Protein AF-A0A1D6HY53-F1 (afdb_monomer)

Secondary structure (DSSP, 8-state):
-HHHHHHHHHHHHHHHHHHHHHHHT-SSS-HHHHHH--S-TTTT---TTHHHHHHHHHHHHHHHHHHHHHHHHHHTS--TT--B-TTSPBPTTSSSSSB--EEEE-SSTTS-B-TTSPBPPP-EEEE--B-TT----HHHHHHHHHHHHHHHHT--SEEEE--TT----STTHHHHHHHHHT-TTTGGG--EEEPPP--SS--TT-TT-TT-HIIIIIIHHHHHTTT-PPP-SSSEEEEHHHHTTPPPPPP-PPPP-------S------------------------------PPP----------------PPP--------

Foldseek 3Di:
DLVVVLVLLVLQLCLLLVVLCVVFVQFPSDPVVRVPDPDPPCPPGPDPCNVVSVVVNVVSVVVSVVVSVVSVVVVVDADPQGDADPVRHHDQCRDVQAGAKDKDKQFAPPNAHGPVRHGDDIDIDIDHGHHPPDDCPPPVNVVVVVLVVCCVPPNDQKDFFADPQDDDRHPCLVVVQCCCLVPPPRNLQDFKDADQDADPPQDPVNPVVVRVCCVRPPVQVVVCVPPGGDDDRHRMMGGSCVVVVDHRDDDPDDPPPPPPPDDPDDPDDDDDDDDDDDDDDDDDDDDDDDDDDDDDDDDDDDDDDDDDDDDDDDDDDDDDDDDD

InterPro domains:
  IPR005150 Cellulose synthase [PF03552] (1-323)
  IPR029044 Nucleotide-diphospho-sugar transferases [G3DSA:3.90.550.10] (113-254)
  IPR029044 Nucleotide-diphospho-sugar transferases [SSF53448] (122-244)

pLDDT: mean 81.37, std 24.85, range [27.39, 98.56]

Nearest PDB structures (foldseek):
  8g2j-assembly1_D  TM=9.929E-01  e=2.107E-35  Populus tremula x P. tremuloides/Amanita muscaria mixed EST library
  6wlb-assembly1_B  TM=9.761E-01  e=3.489E-35  Populus tremula x Populus tremuloides
  7d5k-assembly1_A  TM=9.922E-01  e=2.171E-34  Gossypium hirsutum
  8g27-assembly1_D  TM=9.676E-01  e=1.973E-33  Populus tremula x Populus tremuloides
  7ck2-assembly1_A  TM=8.677E-01  e=2.438E-26  Arabidopsis thaliana

Radius of gyration: 30.74 Å; Cα contacts (8 Å, |Δi|>4): 254; chains: 1; bounding box: 60×107×74 Å

Mean predicted aligned error: 13.03 Å

Organism: Zea mays (NCBI:txid4577)

Solvent-accessible surface area (backbone atoms only — not comparable to full-atom values): 21382 Å² total; per-residue (Å²): 106,59,71,60,57,48,49,54,56,48,54,60,49,42,34,59,49,50,58,54,34,63,77,66,68,53,71,43,67,48,64,71,65,44,73,68,52,89,63,77,82,63,67,96,62,83,60,86,61,48,67,62,51,52,54,51,50,50,52,56,49,53,53,49,51,51,53,47,50,50,48,55,60,51,60,74,60,76,54,92,92,46,54,61,45,98,89,70,47,72,40,69,66,65,43,87,55,51,24,70,57,46,77,48,76,58,35,14,94,89,41,54,57,28,85,85,71,45,79,44,77,68,41,75,50,74,48,72,59,40,48,80,96,60,89,60,59,69,68,64,41,50,54,56,47,50,54,55,53,40,52,75,75,70,50,63,65,60,46,76,45,72,47,95,92,58,76,70,56,58,94,53,56,69,60,58,50,41,57,55,52,65,30,90,86,55,6,71,65,52,48,61,46,76,54,79,81,79,74,80,92,69,59,96,78,44,86,83,53,77,68,46,52,63,56,57,67,46,52,31,53,57,33,45,78,76,84,42,59,78,91,82,87,44,48,31,40,32,32,46,58,44,78,73,68,50,74,62,74,76,81,80,72,73,81,78,86,73,79,80,81,67,75,98,76,77,91,73,84,90,83,86,88,80,90,75,79,85,79,81,83,76,86,83,74,91,73,92,78,83,88,80,92,78,88,78,89,77,92,81,86,89,84,88,77,82,88,81,85,90,79,88,81,89,79,90,82,82,91,85,78,92,84,137

Sequence (324 aa):
MLTFEALSETSEFAKKWVPFCKRYNIEPRAPEWYFQQKIDYLKDKVAANFVRERRAMKREYEEFKVRINALVAKAQKVPEEGWTMQDGTPWPGNNVRDHPGMIQVFLGQSGGLDCEGNELPRLVYVSREKRPGYNHHKKAGAMNALVRVSAVLTNAPYLLNLDCDHYINNSKAIKEAMCFMMDPLLGKKVCYVQFPQRFDGIDRHDRYANRNVVFFDINMKGLDGIQGPIYVGTGCVFRRQALYGYDAPKTKKPPSRTCNCWPKWCFCCCCFGNRKQKKTTKPKTEKKKLLFFKKEENQSPAYALGEIDEAAPGAENEKAGIVN

Structure (mmCIF, N/CA/C/O backbone):
data_AF-A0A1D6HY53-F1
#
_entry.id   AF-A0A1D6HY53-F1
#
loop_
_atom_site.group_PDB
_atom_site.id
_atom_site.type_symbol
_atom_site.label_atom_id
_atom_site.label_alt_id
_atom_site.label_comp_id
_atom_site.label_asym_id
_atom_site.label_entity_id
_atom_site.label_seq_id
_atom_site.pdbx_PDB_ins_code
_atom_site.Cartn_x
_atom_site.Cartn_y
_atom_site.Cartn_z
_atom_site.occupancy
_atom_site.B_iso_or_equiv
_atom_site.auth_seq_id
_atom_site.auth_comp_id
_atom_site.auth_asym_id
_atom_site.auth_atom_id
_atom_site.pdbx_PDB_model_num
ATOM 1 N N . MET A 1 1 ? 7.950 15.821 6.791 1.00 93.19 1 MET A N 1
ATOM 2 C CA . MET A 1 1 ? 7.460 15.678 8.171 1.00 93.19 1 MET A CA 1
ATOM 3 C C . MET A 1 1 ? 6.068 15.051 8.234 1.00 93.19 1 MET A C 1
ATOM 5 O O . MET A 1 1 ? 5.993 13.911 8.658 1.00 93.19 1 MET A O 1
ATOM 9 N N . LEU A 1 2 ? 5.004 15.701 7.736 1.00 96.69 2 LEU A N 1
ATOM 10 C CA . LEU A 1 2 ? 3.609 15.224 7.873 1.00 96.69 2 LEU A CA 1
ATOM 11 C C . LEU A 1 2 ? 3.404 13.720 7.621 1.00 96.69 2 LEU A C 1
ATOM 13 O O . LEU A 1 2 ? 2.881 13.018 8.476 1.00 96.69 2 LEU A O 1
ATOM 17 N N . THR A 1 3 ? 3.842 13.202 6.469 1.00 96.88 3 THR A N 1
ATOM 18 C CA . THR A 1 3 ? 3.686 11.774 6.139 1.00 96.88 3 THR A CA 1
ATOM 19 C C . THR A 1 3 ? 4.409 10.860 7.129 1.00 96.88 3 THR A C 1
ATOM 21 O O . THR A 1 3 ? 3.908 9.789 7.443 1.00 96.88 3 THR A O 1
ATOM 24 N N . PHE A 1 4 ? 5.569 11.273 7.639 1.00 96.50 4 PHE A N 1
ATOM 25 C CA . PHE A 1 4 ? 6.338 10.498 8.610 1.00 96.50 4 PHE A CA 1
ATOM 26 C C . PHE A 1 4 ? 5.621 10.426 9.965 1.00 96.50 4 PHE A C 1
ATOM 28 O O . PHE A 1 4 ? 5.425 9.330 10.484 1.00 96.50 4 PHE A O 1
ATOM 35 N N . GLU A 1 5 ? 5.155 11.563 10.491 1.00 96.06 5 GLU A N 1
ATOM 36 C CA . GLU A 1 5 ? 4.383 11.606 11.743 1.00 96.06 5 GLU A CA 1
ATOM 37 C C . GLU A 1 5 ? 3.050 10.853 11.608 1.00 96.06 5 GLU A C 1
ATOM 39 O O . GLU A 1 5 ? 2.683 10.072 12.483 1.00 96.06 5 GLU A O 1
ATOM 44 N N . ALA A 1 6 ? 2.363 11.000 10.470 1.00 97.75 6 ALA A N 1
ATOM 45 C CA . ALA A 1 6 ? 1.133 10.266 10.190 1.00 97.75 6 ALA A CA 1
ATOM 46 C C . ALA A 1 6 ? 1.359 8.745 10.152 1.00 97.75 6 ALA A C 1
ATOM 48 O O . ALA A 1 6 ? 0.518 7.994 10.644 1.00 97.75 6 ALA A O 1
ATOM 49 N N . LEU A 1 7 ? 2.488 8.271 9.606 1.00 97.38 7 LEU A N 1
ATOM 50 C CA . LEU A 1 7 ? 2.846 6.849 9.648 1.00 97.38 7 LEU A CA 1
ATOM 51 C C . LEU A 1 7 ? 3.142 6.374 11.075 1.00 97.38 7 LEU A C 1
ATOM 53 O O . LEU A 1 7 ? 2.757 5.257 11.417 1.00 97.38 7 LEU A O 1
ATOM 57 N N . SER A 1 8 ? 3.772 7.214 11.899 1.00 95.19 8 SER A N 1
ATOM 58 C CA . SER A 1 8 ? 4.019 6.923 13.315 1.00 95.19 8 SER A CA 1
ATOM 59 C C . SER A 1 8 ? 2.702 6.701 14.064 1.00 95.19 8 SER A C 1
ATOM 61 O O . SER A 1 8 ? 2.488 5.627 14.624 1.00 95.19 8 SER A O 1
ATOM 63 N N . GLU A 1 9 ? 1.764 7.648 13.973 1.00 96.94 9 GLU A N 1
ATOM 64 C CA . GLU A 1 9 ? 0.418 7.518 14.558 1.00 96.94 9 GLU A CA 1
ATOM 65 C C . GLU A 1 9 ? -0.348 6.315 13.989 1.00 96.94 9 GLU A C 1
ATOM 67 O O . GLU A 1 9 ? -1.023 5.581 14.715 1.00 96.94 9 GLU A O 1
ATOM 72 N N . THR A 1 10 ? -0.225 6.071 12.680 1.00 97.81 10 THR A N 1
ATOM 73 C CA . THR A 1 10 ? -0.871 4.926 12.020 1.00 97.81 10 THR A CA 1
ATOM 74 C C . THR A 1 10 ? -0.330 3.601 12.551 1.00 97.81 10 THR A C 1
ATOM 76 O O . THR A 1 10 ? -1.091 2.642 12.674 1.00 97.81 10 THR A O 1
ATOM 79 N N . SER A 1 11 ? 0.962 3.529 12.882 1.00 96.44 11 SER A N 1
ATOM 80 C CA . SER A 1 11 ? 1.575 2.313 13.419 1.00 96.44 11 SER A CA 1
ATOM 81 C C . SER A 1 11 ? 1.019 1.949 14.800 1.00 96.44 11 SER A C 1
ATOM 83 O O . SER A 1 11 ? 0.718 0.779 15.044 1.00 96.44 11 SER A O 1
ATOM 85 N N . GLU A 1 12 ? 0.755 2.945 15.650 1.00 96.19 12 GLU A N 1
ATOM 86 C CA . GLU A 1 12 ? 0.111 2.748 16.952 1.00 96.19 12 GLU A CA 1
ATOM 87 C C . GLU A 1 12 ? -1.365 2.365 16.807 1.00 96.19 12 GLU A C 1
ATOM 89 O O . GLU A 1 12 ? -1.841 1.437 17.463 1.00 96.19 12 GLU A O 1
ATOM 94 N N . PHE A 1 13 ? -2.096 2.994 15.882 1.00 98.00 13 PHE A N 1
ATOM 95 C CA . PHE A 1 13 ? -3.470 2.582 15.590 1.00 98.00 13 PHE A CA 1
ATOM 96 C C . PHE A 1 13 ? -3.538 1.144 15.044 1.00 98.00 13 PHE A C 1
ATOM 98 O O . PHE A 1 13 ? -4.417 0.366 15.427 1.00 98.00 13 PHE A O 1
ATOM 105 N N . ALA A 1 14 ? -2.583 0.743 14.199 1.00 97.56 14 ALA A N 1
ATOM 106 C CA . ALA A 1 14 ? -2.532 -0.599 13.622 1.00 97.56 14 ALA A CA 1
ATOM 107 C C . ALA A 1 14 ? -2.406 -1.702 14.691 1.00 97.56 14 ALA A C 1
ATOM 109 O O . ALA A 1 14 ? -3.026 -2.756 14.530 1.00 97.56 14 ALA A O 1
ATOM 110 N N . LYS A 1 15 ? -1.700 -1.446 15.805 1.00 96.94 15 LYS A N 1
ATOM 111 C CA . LYS A 1 15 ? -1.602 -2.356 16.968 1.00 96.94 15 LYS A CA 1
ATOM 112 C C . LYS A 1 15 ? -2.953 -2.683 17.605 1.00 96.94 15 LYS A C 1
ATOM 114 O O . LYS A 1 15 ? -3.097 -3.748 18.197 1.00 96.94 15 LYS A O 1
ATOM 119 N N . LYS A 1 16 ? -3.955 -1.813 17.453 1.00 97.56 16 LYS A N 1
ATOM 120 C CA . LYS A 1 16 ? -5.332 -2.046 17.918 1.00 97.56 16 LYS A CA 1
ATOM 121 C C . LYS A 1 16 ? -6.240 -2.563 16.796 1.00 97.56 16 LYS A C 1
ATOM 123 O O . LYS A 1 16 ? -7.048 -3.468 17.005 1.00 97.56 16 LYS A O 1
ATOM 128 N N . TRP A 1 17 ? -6.106 -2.003 15.594 1.00 97.88 17 TRP A N 1
ATOM 129 C CA . TRP A 1 17 ? -6.981 -2.301 14.457 1.00 97.88 17 TRP A CA 1
ATOM 130 C C . TRP A 1 17 ? -6.745 -3.685 13.848 1.00 97.88 17 TRP A C 1
ATOM 132 O O . TRP A 1 17 ? -7.704 -4.381 13.508 1.00 97.88 17 TRP A O 1
ATOM 142 N N . VAL A 1 18 ? -5.484 -4.107 13.706 1.00 96.94 18 VAL A N 1
ATOM 143 C CA . VAL A 1 18 ? -5.137 -5.374 13.043 1.00 96.94 18 VAL A CA 1
ATOM 144 C C . VAL A 1 18 ? -5.698 -6.594 13.788 1.00 96.94 18 VAL A C 1
ATOM 146 O O . VAL A 1 18 ? -6.334 -7.419 13.119 1.00 96.94 18 VAL A O 1
ATOM 149 N N . PRO A 1 19 ? -5.544 -6.727 15.121 1.00 96.69 19 PRO A N 1
ATOM 150 C CA . PRO A 1 19 ? -6.113 -7.857 15.857 1.00 96.69 19 PRO A CA 1
ATOM 151 C C . PRO A 1 19 ? -7.638 -7.896 15.763 1.00 96.69 19 PRO A C 1
ATOM 153 O O . PRO A 1 19 ? -8.208 -8.926 15.406 1.00 96.69 19 PRO A O 1
ATOM 156 N N . PHE A 1 20 ? -8.303 -6.748 15.935 1.00 96.81 20 PHE A N 1
ATOM 157 C CA . PHE A 1 20 ? -9.756 -6.627 15.773 1.00 96.81 20 PHE A CA 1
ATOM 158 C C . PHE A 1 20 ? -10.225 -7.078 14.383 1.00 96.81 20 PHE A C 1
ATOM 160 O O . PHE A 1 20 ? -11.153 -7.880 14.251 1.00 96.81 20 PHE A O 1
ATOM 167 N N . CYS A 1 21 ? -9.545 -6.610 13.335 1.00 96.00 21 CYS A N 1
ATOM 168 C CA . CYS A 1 21 ? -9.811 -7.014 11.963 1.00 96.00 21 CYS A CA 1
ATOM 169 C C . CYS A 1 21 ? -9.711 -8.532 11.786 1.00 96.00 21 CYS A C 1
ATOM 171 O O . CYS A 1 21 ? -10.605 -9.142 11.189 1.00 96.00 21 CYS A O 1
ATOM 173 N N . LYS A 1 22 ? -8.616 -9.139 12.255 1.00 94.50 22 LYS A N 1
ATOM 174 C CA . LYS A 1 22 ? -8.365 -10.580 12.118 1.00 94.50 22 LYS A CA 1
ATOM 175 C C . LYS A 1 22 ? -9.390 -11.396 12.903 1.00 94.50 22 LYS A C 1
ATOM 177 O O . LYS A 1 22 ? -10.011 -12.280 12.325 1.00 94.50 22 LYS A O 1
ATOM 182 N N . ARG A 1 23 ? -9.621 -11.045 14.170 1.00 94.25 23 ARG A N 1
ATOM 183 C CA . ARG A 1 23 ? -10.545 -11.729 15.084 1.00 94.25 23 ARG A CA 1
ATOM 184 C C . ARG A 1 23 ? -11.962 -11.821 14.521 1.00 94.25 23 ARG A C 1
ATOM 186 O O . ARG A 1 23 ? -12.589 -12.871 14.602 1.00 94.25 23 ARG A O 1
ATOM 193 N N . TYR A 1 24 ? -12.458 -10.739 13.919 1.00 93.81 24 TYR A N 1
ATOM 194 C CA . TYR A 1 24 ? -13.840 -10.666 13.432 1.00 93.81 24 TYR A CA 1
ATOM 195 C C . TYR A 1 24 ? -13.998 -10.807 11.920 1.00 93.81 24 TYR A C 1
ATOM 197 O O . TYR A 1 24 ? -15.113 -10.635 11.416 1.00 93.81 24 TYR A O 1
ATOM 205 N N . ASN A 1 25 ? -12.915 -11.098 11.190 1.00 93.19 25 ASN A N 1
ATOM 206 C CA . ASN A 1 25 ? -12.909 -11.165 9.726 1.00 93.19 25 ASN A CA 1
ATOM 207 C C . ASN A 1 25 ? -13.642 -9.967 9.096 1.00 93.19 25 ASN A C 1
ATOM 209 O O . ASN A 1 25 ? -14.604 -10.123 8.345 1.00 93.19 25 ASN A O 1
ATOM 213 N N . ILE A 1 26 ? -13.248 -8.758 9.502 1.00 92.69 26 ILE A N 1
ATOM 214 C CA . ILE A 1 26 ? -13.826 -7.511 8.989 1.00 92.69 26 ILE A CA 1
ATOM 215 C C . ILE A 1 26 ? -13.384 -7.279 7.549 1.00 92.69 26 ILE A C 1
ATOM 217 O O . ILE A 1 26 ? -12.192 -7.382 7.273 1.00 92.69 26 ILE A O 1
ATOM 221 N N . GLU A 1 27 ? -14.312 -6.915 6.665 1.00 92.69 27 GLU A N 1
ATOM 222 C CA . GLU A 1 27 ? -14.021 -6.436 5.311 1.00 92.69 27 GLU A CA 1
ATOM 223 C C . GLU A 1 27 ? -14.929 -5.236 4.972 1.00 92.69 27 GLU A C 1
ATOM 225 O O . GLU A 1 27 ? -16.088 -5.236 5.393 1.00 92.69 27 GLU A O 1
ATOM 230 N N . PRO A 1 28 ? -14.429 -4.218 4.241 1.00 93.62 28 PRO A N 1
ATOM 231 C CA . PRO A 1 28 ? -13.037 -4.022 3.829 1.00 93.62 28 PRO A CA 1
ATOM 232 C C . PRO A 1 28 ? -12.115 -3.737 5.024 1.00 93.62 28 PRO A C 1
ATOM 234 O O . PRO A 1 28 ? -12.557 -3.380 6.114 1.00 93.62 28 PRO A O 1
ATOM 237 N N . ARG A 1 29 ? -10.803 -3.911 4.833 1.00 95.19 29 ARG A N 1
ATOM 238 C CA . ARG A 1 29 ? -9.800 -3.706 5.902 1.00 95.19 29 ARG A CA 1
ATOM 239 C C . ARG A 1 29 ? -9.465 -2.234 6.152 1.00 95.19 29 ARG A C 1
ATOM 241 O O . ARG A 1 29 ? -8.856 -1.912 7.173 1.00 95.19 29 ARG A O 1
ATOM 248 N N . ALA A 1 30 ? -9.836 -1.356 5.224 1.00 96.12 30 ALA A N 1
ATOM 249 C CA . ALA A 1 30 ? -9.651 0.080 5.350 1.00 96.12 30 ALA A CA 1
ATOM 250 C C . ALA A 1 30 ? -10.711 0.664 6.307 1.00 96.12 30 ALA A C 1
ATOM 252 O O . ALA A 1 30 ? -11.904 0.544 6.020 1.00 96.12 30 ALA A O 1
ATOM 253 N N . PRO A 1 31 ? -10.311 1.287 7.431 1.00 96.81 31 PRO A N 1
ATOM 254 C CA . PRO A 1 31 ? -11.245 1.684 8.483 1.00 96.81 31 PRO A CA 1
ATOM 255 C C . PRO A 1 31 ? -12.218 2.786 8.043 1.00 96.81 31 PRO A C 1
ATOM 257 O O . PRO A 1 31 ? -13.397 2.688 8.374 1.00 96.81 31 PRO A O 1
ATOM 260 N N . GLU A 1 32 ? -11.772 3.777 7.258 1.00 95.94 32 GLU A N 1
ATOM 261 C CA . GLU A 1 32 ? -12.649 4.855 6.758 1.00 95.94 32 GLU A CA 1
ATOM 262 C C . GLU A 1 32 ? -13.803 4.259 5.947 1.00 95.94 32 GLU A C 1
ATOM 264 O O . GLU A 1 32 ? -14.970 4.470 6.265 1.00 95.94 32 GLU A O 1
ATOM 269 N N . TRP A 1 33 ? -13.476 3.410 4.970 1.00 93.31 33 TRP A N 1
ATOM 270 C CA . TRP A 1 33 ? -14.464 2.740 4.130 1.00 93.31 33 TRP A CA 1
ATOM 271 C C . TRP A 1 33 ? -15.353 1.786 4.928 1.00 93.31 33 TRP A C 1
ATOM 273 O O . TRP A 1 33 ? -16.567 1.797 4.752 1.00 93.31 33 TRP A O 1
ATOM 283 N N . TYR A 1 34 ? -14.786 1.003 5.849 1.00 93.94 34 TYR A N 1
ATOM 284 C CA . TYR A 1 34 ? -15.559 0.082 6.683 1.00 93.94 34 TYR A CA 1
ATOM 285 C C . TYR A 1 34 ? -16.587 0.804 7.567 1.00 93.94 34 TYR A C 1
ATOM 287 O O . TYR A 1 34 ? -17.744 0.390 7.640 1.00 93.94 34 TYR A O 1
ATOM 295 N N . PHE A 1 35 ? -16.201 1.888 8.244 1.00 94.94 35 PHE A N 1
ATOM 296 C CA . PHE A 1 35 ? -17.109 2.593 9.153 1.00 94.94 35 PHE A CA 1
ATOM 297 C C . PHE A 1 35 ? -18.120 3.501 8.439 1.00 94.94 35 PHE A C 1
ATOM 299 O O . PHE A 1 35 ? -19.148 3.821 9.043 1.00 94.94 35 PHE A O 1
ATOM 306 N N . GLN A 1 36 ? -17.867 3.880 7.182 1.00 92.31 36 GLN A N 1
ATOM 307 C CA . GLN A 1 36 ? -18.800 4.640 6.341 1.00 92.31 36 GLN A CA 1
ATOM 308 C C . GLN A 1 36 ? -19.880 3.778 5.667 1.00 92.31 36 GLN A C 1
ATOM 310 O O . GLN A 1 36 ? -20.886 4.316 5.195 1.00 92.31 36 GLN A O 1
ATOM 315 N N . GLN A 1 37 ? -19.712 2.453 5.612 1.00 87.25 37 GLN A N 1
ATOM 316 C CA . GLN A 1 37 ? -20.704 1.569 5.003 1.00 87.25 37 GLN A CA 1
ATOM 317 C C . GLN A 1 37 ? -22.065 1.674 5.703 1.00 87.25 37 GLN A C 1
ATOM 319 O O . GLN A 1 37 ? -22.183 1.530 6.919 1.00 87.25 37 GLN A O 1
ATOM 324 N N . LYS A 1 38 ? -23.120 1.858 4.900 1.00 83.75 38 LYS A N 1
ATOM 325 C CA . LYS A 1 38 ? -24.526 1.860 5.345 1.00 83.75 38 LYS A CA 1
ATOM 326 C C . LYS A 1 38 ? -25.165 0.462 5.334 1.00 83.75 38 LYS A C 1
ATOM 328 O O . LYS A 1 38 ? -26.383 0.341 5.396 1.00 83.75 38 LYS A O 1
ATOM 333 N N . ILE A 1 39 ? -24.352 -0.583 5.197 1.00 81.00 39 ILE A N 1
ATOM 334 C CA . ILE A 1 39 ? -24.792 -1.982 5.162 1.00 81.00 39 ILE A CA 1
ATOM 335 C C . ILE A 1 39 ? -24.982 -2.476 6.602 1.00 81.00 39 ILE A C 1
ATOM 337 O O . ILE A 1 39 ? -24.335 -1.976 7.527 1.00 81.00 39 ILE A O 1
ATOM 341 N N . ASP A 1 40 ? -25.858 -3.464 6.795 1.00 82.94 40 ASP A N 1
ATOM 342 C CA . ASP A 1 40 ? -25.981 -4.157 8.075 1.00 82.94 40 ASP A CA 1
ATOM 343 C C . ASP A 1 40 ? -24.653 -4.834 8.459 1.00 82.94 40 ASP A C 1
ATOM 345 O O . ASP A 1 40 ? -24.257 -5.860 7.908 1.00 82.94 40 ASP A O 1
ATOM 349 N N . TYR A 1 41 ? -23.961 -4.230 9.423 1.00 79.88 41 TYR A N 1
ATOM 350 C CA . TYR A 1 41 ? -22.669 -4.680 9.932 1.00 79.88 41 TYR A CA 1
ATOM 351 C C . TYR A 1 41 ? -22.780 -5.846 10.926 1.00 79.88 41 TYR A C 1
ATOM 353 O O . TYR A 1 41 ? -21.747 -6.360 11.357 1.00 79.88 41 TYR A O 1
ATOM 361 N N . LEU A 1 42 ? -23.995 -6.236 11.330 1.00 83.12 42 LEU A N 1
ATOM 362 C CA . LEU A 1 42 ? -24.249 -7.409 12.175 1.00 83.12 42 LEU A CA 1
ATOM 363 C C . LEU A 1 42 ? -24.499 -8.673 11.355 1.00 83.12 42 LEU A C 1
ATOM 365 O O . LEU A 1 42 ? -24.454 -9.775 11.906 1.00 83.12 42 LEU A O 1
ATOM 369 N N . LYS A 1 43 ? -24.718 -8.524 10.046 1.00 81.06 43 LYS A N 1
ATOM 370 C CA . LYS A 1 43 ? -24.926 -9.645 9.142 1.00 81.06 43 LYS A CA 1
ATOM 371 C C . LYS A 1 43 ? -23.766 -10.642 9.248 1.00 81.06 43 LYS A C 1
ATOM 373 O O . LYS A 1 43 ? -22.596 -10.269 9.164 1.00 81.06 43 LYS A O 1
ATOM 378 N N . ASP A 1 44 ? -24.111 -11.909 9.466 1.00 79.69 44 ASP A N 1
ATOM 379 C CA . ASP A 1 44 ? -23.182 -13.039 9.590 1.00 79.69 44 ASP A CA 1
ATOM 380 C C . ASP A 1 44 ? -22.179 -12.933 10.766 1.00 79.69 44 ASP A C 1
ATOM 382 O O . ASP A 1 44 ? -21.176 -13.652 10.813 1.00 79.69 44 ASP A O 1
ATOM 386 N N . LYS A 1 45 ? -22.428 -12.054 11.752 1.00 81.88 45 LYS A N 1
ATOM 387 C CA . LYS A 1 45 ? -21.594 -11.916 12.957 1.00 81.88 45 LYS A CA 1
ATOM 388 C C . LYS A 1 45 ? -22.215 -12.658 14.138 1.00 81.88 45 LYS A C 1
ATOM 390 O O . LYS A 1 45 ? -23.199 -12.223 14.720 1.00 81.88 45 LYS A O 1
ATOM 395 N N . VAL A 1 46 ? -21.577 -13.761 14.528 1.00 78.31 46 VAL A N 1
ATOM 396 C CA . VAL A 1 46 ? -22.040 -14.643 15.619 1.00 78.31 46 VAL A CA 1
ATOM 397 C C . VAL A 1 46 ? -21.352 -14.390 16.966 1.00 78.31 46 VAL A C 1
ATOM 399 O O . VAL A 1 46 ? -21.757 -14.936 17.988 1.00 78.31 46 VAL A O 1
ATOM 402 N N . ALA A 1 47 ? -20.292 -13.578 16.999 1.00 81.56 47 ALA A N 1
ATOM 403 C CA . ALA A 1 47 ? -19.506 -13.375 18.211 1.00 81.56 47 ALA A CA 1
ATOM 404 C C . ALA A 1 47 ? -20.213 -12.433 19.202 1.00 81.56 47 ALA A C 1
ATOM 406 O O . ALA A 1 47 ? -20.436 -11.260 18.900 1.00 81.56 47 ALA A O 1
ATOM 407 N N . ALA A 1 48 ? -20.476 -12.919 20.419 1.00 83.25 48 ALA A N 1
ATOM 408 C CA . ALA A 1 48 ? -21.214 -12.186 21.454 1.00 83.25 48 ALA A CA 1
ATOM 409 C C . ALA A 1 48 ? -20.602 -10.813 21.802 1.00 83.25 48 ALA A C 1
ATOM 411 O O . ALA A 1 48 ? -21.314 -9.832 22.007 1.00 83.25 48 ALA A O 1
ATOM 412 N N . ASN A 1 49 ? -19.269 -10.712 21.806 1.00 91.62 49 ASN A N 1
ATOM 413 C CA . ASN A 1 49 ? -18.557 -9.478 22.156 1.00 91.62 49 ASN A CA 1
ATOM 414 C C . ASN A 1 49 ? -18.431 -8.476 20.996 1.00 91.62 49 ASN A C 1
ATOM 416 O O . ASN A 1 49 ? -17.990 -7.344 21.218 1.00 91.62 49 ASN A O 1
ATOM 420 N N . PHE A 1 50 ? -18.835 -8.851 19.775 1.00 93.31 50 PHE A N 1
ATOM 421 C CA . PHE A 1 50 ? -18.584 -8.064 18.568 1.00 93.31 50 PHE A CA 1
ATOM 422 C C . PHE A 1 50 ? -19.151 -6.647 18.652 1.00 93.31 50 PHE A C 1
ATOM 424 O O . PHE A 1 50 ? -18.452 -5.684 18.350 1.00 93.31 50 PHE A O 1
ATOM 431 N N . VAL A 1 51 ? -20.399 -6.494 19.102 1.00 91.69 51 VAL A N 1
ATOM 432 C CA . VAL A 1 51 ? -21.071 -5.185 19.169 1.00 91.69 51 VAL A CA 1
ATOM 433 C C . VAL A 1 51 ? -20.328 -4.227 20.100 1.00 91.69 51 VAL A C 1
ATOM 435 O O . VAL A 1 51 ? -20.106 -3.061 19.757 1.00 91.69 51 VAL A O 1
ATOM 438 N N . ARG A 1 52 ? -19.916 -4.725 21.272 1.00 94.44 52 ARG A N 1
ATOM 439 C CA . ARG A 1 52 ? -19.183 -3.947 22.275 1.00 94.44 52 ARG A CA 1
ATOM 440 C C . ARG A 1 52 ? -17.808 -3.542 21.750 1.00 94.44 52 ARG A C 1
ATOM 442 O O . ARG A 1 52 ? -17.468 -2.361 21.793 1.00 94.44 52 ARG A O 1
ATOM 449 N N . GLU A 1 53 ? -17.048 -4.496 21.221 1.00 95.88 53 GLU A N 1
ATOM 450 C CA . GLU A 1 53 ? -15.692 -4.249 20.721 1.00 95.88 53 GLU A CA 1
ATOM 451 C C . GLU A 1 53 ? -15.684 -3.384 19.461 1.00 95.88 53 GLU A C 1
ATOM 453 O O . GLU A 1 53 ? -14.876 -2.467 19.363 1.00 95.88 53 GLU A O 1
ATOM 458 N N . ARG A 1 54 ? -16.635 -3.573 18.539 1.00 95.75 54 ARG A N 1
ATOM 459 C CA . ARG A 1 54 ? -16.797 -2.702 17.366 1.00 95.75 54 ARG A CA 1
ATOM 460 C C . ARG A 1 54 ? -17.072 -1.260 17.780 1.00 95.75 54 ARG A C 1
ATOM 462 O O . ARG A 1 54 ? -16.523 -0.342 17.177 1.00 95.75 54 ARG A O 1
ATOM 469 N N . ARG A 1 55 ? -17.917 -1.040 18.795 1.00 95.00 55 ARG A N 1
ATOM 470 C CA . ARG A 1 55 ? -18.211 0.309 19.303 1.00 95.00 55 ARG A CA 1
ATOM 471 C C . ARG A 1 55 ? -16.977 0.948 19.938 1.00 95.00 55 ARG A C 1
ATOM 473 O O . ARG A 1 55 ? -16.734 2.125 19.699 1.00 95.00 55 ARG A O 1
ATOM 480 N N . ALA A 1 56 ? -16.210 0.191 20.722 1.00 97.31 56 ALA A N 1
ATOM 481 C CA . ALA A 1 56 ? -14.943 0.661 21.281 1.00 97.31 56 ALA A CA 1
ATOM 482 C C . ALA A 1 56 ? -13.938 1.009 20.170 1.00 97.31 56 ALA A C 1
ATOM 484 O O . ALA A 1 56 ? -13.421 2.120 20.145 1.00 97.31 56 ALA A O 1
ATOM 485 N N . MET A 1 57 ? -13.768 0.121 19.187 1.00 98.12 57 MET A N 1
ATOM 486 C CA . MET A 1 57 ? -12.863 0.330 18.058 1.00 98.12 57 MET A CA 1
ATOM 487 C C . MET A 1 57 ? -13.260 1.526 17.187 1.00 98.12 57 MET A C 1
ATOM 489 O O . MET A 1 57 ? -12.397 2.246 16.697 1.00 98.12 57 MET A O 1
ATOM 493 N N . LYS A 1 58 ? -14.563 1.786 17.016 1.00 97.69 58 LYS A N 1
ATOM 494 C CA . LYS A 1 58 ? -15.022 2.991 16.316 1.00 97.69 58 LYS A CA 1
ATOM 495 C C . LYS A 1 58 ? -14.576 4.266 17.041 1.00 97.69 58 LYS A C 1
ATOM 497 O O . LYS A 1 58 ? -14.146 5.195 16.377 1.00 97.69 58 LYS A O 1
ATOM 502 N N . ARG A 1 59 ? -14.644 4.313 18.378 1.00 98.00 59 ARG A N 1
ATOM 503 C CA . ARG A 1 59 ? -14.176 5.481 19.151 1.00 98.00 59 ARG A CA 1
ATOM 504 C C . ARG A 1 59 ? -12.672 5.687 19.003 1.00 98.00 59 ARG A C 1
ATOM 506 O O . ARG A 1 59 ? -12.251 6.782 18.662 1.00 98.00 59 ARG A O 1
ATOM 513 N N . GLU A 1 60 ? -11.902 4.612 19.152 1.00 98.19 60 GLU A N 1
ATOM 514 C CA . GLU A 1 60 ? -10.449 4.608 18.926 1.00 98.19 60 GLU A CA 1
ATOM 515 C C . GLU A 1 60 ? -10.081 5.131 17.529 1.00 98.19 60 GLU A C 1
ATOM 517 O O . GLU A 1 60 ? -9.129 5.894 17.367 1.00 98.19 60 GLU A O 1
ATOM 522 N N . TYR A 1 61 ? -10.862 4.757 16.511 1.00 98.56 61 TYR A N 1
ATOM 523 C CA . TYR A 1 61 ? -10.668 5.239 15.150 1.00 98.56 61 TYR A CA 1
ATOM 524 C C . TYR A 1 61 ? -10.998 6.730 14.976 1.00 98.56 61 TYR A C 1
ATOM 526 O O . TYR A 1 61 ? -10.238 7.442 14.323 1.00 98.56 61 TYR A O 1
ATOM 534 N N . GLU A 1 62 ? -12.085 7.230 15.568 1.00 98.44 62 GLU A N 1
ATOM 535 C CA . GLU A 1 62 ? -12.410 8.664 15.511 1.00 98.44 62 GLU A CA 1
ATOM 536 C C . GLU A 1 62 ? -11.362 9.511 16.251 1.00 98.44 62 GLU A C 1
ATOM 538 O O . GLU A 1 62 ? -10.936 10.548 15.746 1.00 98.44 62 GLU A O 1
ATOM 543 N N . GLU A 1 63 ? -10.864 9.050 17.402 1.00 98.38 63 GLU A N 1
ATOM 544 C CA . GLU A 1 63 ? -9.757 9.710 18.109 1.00 98.38 63 GLU A CA 1
ATOM 545 C C . GLU A 1 63 ? -8.475 9.727 17.268 1.00 98.38 63 GLU A C 1
ATOM 547 O O . GLU A 1 63 ? -7.789 10.748 17.190 1.00 98.38 63 GLU A O 1
ATOM 552 N N . PHE A 1 64 ? -8.165 8.616 16.593 1.00 98.50 64 PHE A N 1
ATOM 553 C CA . PHE A 1 64 ? -7.069 8.553 15.630 1.00 98.50 64 PHE A CA 1
ATOM 554 C C . PHE A 1 64 ? -7.251 9.568 14.489 1.00 98.50 64 PHE A C 1
ATOM 556 O O . PHE A 1 64 ? -6.315 10.309 14.184 1.00 98.50 64 PHE A O 1
ATOM 563 N N . LYS A 1 65 ? -8.452 9.679 13.902 1.00 98.38 65 LYS A N 1
ATOM 564 C CA . LYS A 1 65 ? -8.750 10.686 12.867 1.00 98.38 65 LYS A CA 1
ATOM 565 C C . LYS A 1 65 ? -8.519 12.110 13.366 1.00 98.38 65 LYS A C 1
ATOM 567 O O . LYS A 1 65 ? -7.938 12.914 12.641 1.00 98.38 65 LYS A O 1
ATOM 572 N N . VAL A 1 66 ? -8.924 12.421 14.597 1.00 98.44 66 VAL A N 1
ATOM 573 C CA . VAL A 1 66 ? -8.686 13.739 15.206 1.00 98.44 66 VAL A CA 1
ATOM 574 C C . VAL A 1 66 ? -7.187 14.029 15.326 1.00 98.44 66 VAL A C 1
ATOM 576 O O . VAL A 1 66 ? -6.755 15.114 14.932 1.00 98.44 66 VAL A O 1
ATOM 579 N N . ARG A 1 67 ? -6.375 13.066 15.788 1.00 98.31 67 ARG A N 1
ATOM 580 C CA . ARG A 1 67 ? -4.910 13.233 15.865 1.00 98.31 67 ARG A CA 1
ATOM 581 C C . ARG A 1 67 ? -4.283 13.467 14.490 1.00 98.31 67 ARG A C 1
ATOM 583 O O . ARG A 1 67 ? -3.489 14.392 14.338 1.00 98.31 67 ARG A O 1
ATOM 590 N N . ILE A 1 68 ? -4.688 12.706 13.472 1.00 98.38 68 ILE A N 1
ATOM 591 C CA . ILE A 1 68 ? -4.223 12.917 12.092 1.00 98.38 68 ILE A CA 1
ATOM 592 C C . ILE A 1 68 ? -4.618 14.308 11.576 1.00 98.38 68 ILE A C 1
ATOM 594 O O . ILE A 1 68 ? -3.776 15.009 11.017 1.00 98.38 68 ILE A O 1
ATOM 598 N N . ASN A 1 69 ? -5.857 14.749 11.803 1.00 98.19 69 ASN A N 1
ATOM 599 C CA . ASN A 1 69 ? -6.308 16.082 11.393 1.00 98.19 69 ASN A CA 1
ATOM 600 C C . ASN A 1 69 ? -5.500 17.198 12.069 1.00 98.19 69 ASN A C 1
ATOM 602 O O . ASN A 1 69 ? -5.165 18.188 11.417 1.00 98.19 69 ASN A O 1
ATOM 606 N N . ALA A 1 70 ? -5.136 17.029 13.343 1.00 97.94 70 ALA A N 1
ATOM 607 C CA . ALA A 1 70 ? -4.267 17.968 14.046 1.00 97.94 70 ALA A CA 1
ATOM 608 C C . ALA A 1 70 ? -2.869 18.044 13.405 1.00 97.94 70 ALA A C 1
ATOM 610 O O . ALA A 1 70 ? -2.347 19.143 13.216 1.00 97.94 70 ALA A O 1
ATOM 611 N N . LEU A 1 71 ? -2.289 16.905 13.002 1.00 97.06 71 LEU A N 1
ATOM 612 C CA . LEU A 1 71 ? -1.016 16.879 12.269 1.00 97.06 71 LEU A CA 1
ATOM 613 C C . LEU A 1 71 ? -1.123 17.580 10.910 1.00 97.06 71 LEU A C 1
ATOM 615 O O . LEU A 1 71 ? -0.244 18.363 10.555 1.00 97.06 71 LEU A O 1
ATOM 619 N N . VAL A 1 72 ? -2.208 17.348 10.164 1.00 98.00 72 VAL A N 1
ATOM 620 C CA . VAL A 1 72 ? -2.456 18.015 8.875 1.00 98.00 72 VAL A CA 1
ATOM 621 C C . VAL A 1 72 ? -2.566 19.529 9.059 1.00 98.00 72 VAL A C 1
ATOM 623 O O . VAL A 1 72 ? -1.907 20.275 8.339 1.00 98.00 72 VAL A O 1
ATOM 626 N N . ALA A 1 73 ? -3.341 19.988 10.044 1.00 97.12 73 ALA A N 1
ATOM 627 C CA . ALA A 1 73 ? -3.490 21.410 10.343 1.00 97.12 73 ALA A CA 1
ATOM 628 C C . ALA A 1 73 ? -2.163 22.049 10.788 1.00 97.12 73 ALA A C 1
ATOM 630 O O . ALA A 1 73 ? -1.821 23.142 10.339 1.00 97.12 73 ALA A O 1
ATOM 631 N N . LYS A 1 74 ? -1.374 21.352 11.617 1.00 95.19 74 LYS A N 1
ATOM 632 C CA . LYS A 1 74 ? -0.026 21.786 12.015 1.00 95.19 74 LYS A CA 1
ATOM 633 C C . LYS A 1 74 ? 0.895 21.915 10.800 1.00 95.19 74 LYS A C 1
ATOM 635 O O . LYS A 1 74 ? 1.604 22.907 10.676 1.00 95.19 74 LYS A O 1
ATOM 640 N N . ALA A 1 75 ? 0.850 20.953 9.879 1.00 94.88 75 ALA A N 1
ATOM 641 C CA . ALA A 1 75 ? 1.708 20.915 8.698 1.00 94.88 75 ALA A CA 1
ATOM 642 C C . ALA A 1 75 ? 1.455 22.053 7.691 1.00 94.88 75 ALA A C 1
ATOM 644 O O . ALA A 1 75 ? 2.322 22.327 6.863 1.00 94.88 75 ALA A O 1
ATOM 645 N N . GLN A 1 76 ? 0.297 22.721 7.756 1.00 95.19 76 GLN A N 1
ATOM 646 C CA . GLN A 1 76 ? 0.002 23.899 6.930 1.00 95.19 76 GLN A CA 1
ATOM 647 C C . GLN A 1 76 ? 0.832 25.125 7.332 1.00 95.19 76 GLN A C 1
ATOM 649 O O . GLN A 1 76 ? 1.049 26.010 6.509 1.00 95.19 76 GLN A O 1
ATOM 654 N N . LYS A 1 77 ? 1.302 25.183 8.583 1.00 94.12 77 LYS A N 1
ATOM 655 C CA . LYS A 1 77 ? 2.116 26.281 9.110 1.00 94.12 77 LYS A CA 1
ATOM 656 C C . LYS A 1 77 ? 3.574 25.839 9.154 1.00 94.12 77 LYS A C 1
ATOM 658 O O . LYS A 1 77 ? 3.994 25.169 10.093 1.00 94.12 77 LYS A O 1
ATOM 663 N N . VAL A 1 78 ? 4.326 26.177 8.111 1.00 92.19 78 VAL A N 1
ATOM 664 C CA . VAL A 1 78 ? 5.755 25.850 8.019 1.00 92.19 78 VAL A CA 1
ATOM 665 C C . VAL A 1 78 ? 6.542 26.765 8.971 1.00 92.19 78 VAL A C 1
ATOM 667 O O . VAL A 1 78 ? 6.417 27.981 8.826 1.00 92.19 78 VAL A O 1
ATOM 670 N N . PRO A 1 79 ? 7.328 26.228 9.926 1.00 93.56 79 PRO A N 1
ATOM 671 C CA . PRO A 1 79 ? 8.192 27.045 10.782 1.00 93.56 79 PRO A CA 1
ATOM 672 C C . PRO A 1 79 ? 9.299 27.730 9.972 1.00 93.56 79 PRO A C 1
ATOM 674 O O . PRO A 1 79 ? 9.782 27.156 8.991 1.00 93.56 79 PRO A O 1
ATOM 677 N N . GLU A 1 80 ? 9.730 28.922 10.388 1.00 91.94 80 GLU A N 1
ATOM 678 C CA . GLU A 1 80 ? 10.775 29.691 9.690 1.00 91.94 80 GLU A CA 1
ATOM 679 C C . GLU A 1 80 ? 12.134 28.979 9.748 1.00 91.94 80 GLU A C 1
ATOM 681 O O . GLU A 1 80 ? 12.843 28.881 8.748 1.00 91.94 80 GLU A O 1
ATOM 686 N N . GLU A 1 81 ? 12.452 28.393 10.900 1.00 92.19 81 GLU A N 1
ATOM 687 C CA . GLU A 1 81 ? 13.639 27.576 11.154 1.00 92.19 81 GLU A CA 1
ATOM 688 C C . GLU A 1 81 ? 13.583 26.174 10.512 1.00 92.19 81 GLU A C 1
ATOM 690 O O . GLU A 1 81 ? 14.549 25.407 10.566 1.00 92.19 81 GLU A O 1
ATOM 695 N N . GLY A 1 82 ? 12.466 25.838 9.860 1.00 93.94 82 GLY A N 1
ATOM 696 C CA . GLY A 1 82 ? 12.202 24.528 9.281 1.00 93.94 82 GLY A CA 1
ATOM 697 C C . GLY A 1 82 ? 11.607 23.532 10.277 1.00 93.94 82 GLY A C 1
ATOM 698 O O . GLY A 1 82 ? 11.334 23.825 11.435 1.00 93.94 82 GLY A O 1
ATOM 699 N N . TRP A 1 83 ? 11.348 22.314 9.806 1.00 96.06 83 TRP A N 1
ATOM 700 C CA . TRP A 1 83 ? 10.784 21.268 10.652 1.00 96.06 83 TRP A CA 1
ATOM 701 C C . TRP A 1 83 ? 11.844 20.689 11.588 1.00 96.06 83 TRP A C 1
ATOM 703 O O . TRP A 1 83 ? 12.992 20.485 11.184 1.00 96.06 83 TRP A O 1
ATOM 713 N N . THR A 1 84 ? 11.412 20.321 12.790 1.00 94.38 84 THR A N 1
ATOM 714 C CA . THR A 1 84 ? 12.235 19.695 13.832 1.00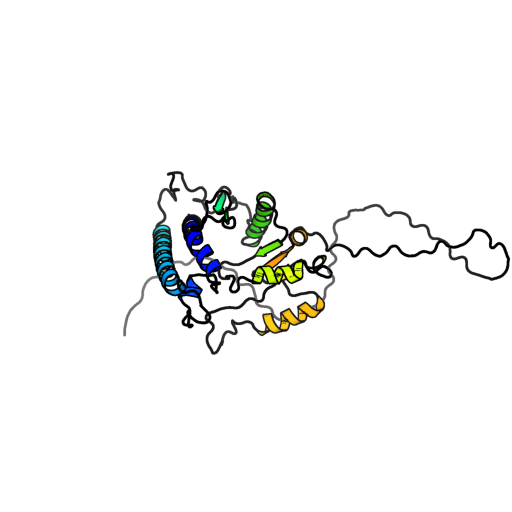 94.38 84 THR A CA 1
ATOM 715 C C . THR A 1 84 ? 11.585 18.383 14.261 1.00 94.38 84 THR A C 1
ATOM 717 O O . THR A 1 84 ? 10.358 18.278 14.317 1.00 94.38 84 THR A O 1
ATOM 720 N N . MET A 1 85 ? 12.400 17.361 14.507 1.00 90.38 85 MET A N 1
ATOM 721 C CA . MET A 1 85 ? 11.973 16.077 15.056 1.00 90.38 85 MET A CA 1
ATOM 722 C C . MET A 1 85 ? 11.588 16.201 16.541 1.00 90.38 85 MET A C 1
ATOM 724 O O . MET A 1 85 ? 11.842 17.214 17.190 1.00 90.38 85 MET A O 1
ATOM 728 N N . GLN A 1 86 ? 10.966 15.158 17.098 1.00 86.38 86 GLN A N 1
ATOM 729 C CA . GLN A 1 86 ? 10.555 15.139 18.511 1.00 86.38 86 GLN A CA 1
ATOM 730 C C . GLN A 1 86 ? 11.738 15.184 19.490 1.00 86.38 86 GLN A C 1
ATOM 732 O O . GLN A 1 86 ? 11.581 15.657 20.610 1.00 86.38 86 GLN A O 1
ATOM 737 N N . ASP A 1 87 ? 12.914 14.721 19.069 1.00 88.56 87 ASP A N 1
ATOM 738 C CA . ASP A 1 87 ? 14.160 14.758 19.842 1.00 88.56 87 ASP A CA 1
ATOM 739 C C . ASP A 1 87 ? 14.890 16.114 19.763 1.00 88.56 87 ASP A C 1
ATOM 741 O O . ASP A 1 87 ? 15.980 16.265 20.312 1.00 88.56 87 ASP A O 1
ATOM 745 N N . GLY A 1 88 ? 14.302 17.105 19.083 1.00 90.94 88 GLY A N 1
ATOM 746 C CA . GLY A 1 88 ? 14.875 18.439 18.913 1.00 90.94 88 GLY A CA 1
ATOM 747 C C . GLY A 1 88 ? 15.869 18.563 17.756 1.00 90.94 88 GLY A C 1
ATOM 748 O O . GLY A 1 88 ? 16.372 19.659 17.512 1.00 90.94 88 GLY A O 1
ATOM 749 N N . THR A 1 89 ? 16.147 17.489 17.012 1.00 93.19 89 THR A N 1
ATOM 750 C CA . THR A 1 89 ? 17.049 17.552 15.853 1.00 93.19 89 THR A CA 1
ATOM 751 C C . THR A 1 89 ? 16.351 18.126 14.612 1.00 93.19 89 THR A C 1
ATOM 753 O O . THR A 1 89 ? 15.144 17.933 14.424 1.00 93.19 89 THR A O 1
ATOM 756 N N . PRO A 1 90 ? 17.068 18.846 13.726 1.00 95.31 90 PRO A N 1
ATOM 757 C CA . PRO A 1 90 ? 16.472 19.386 12.509 1.00 95.31 90 PRO A CA 1
ATOM 758 C C . PRO A 1 90 ? 16.046 18.258 11.563 1.00 95.31 90 PRO A C 1
ATOM 760 O O . PRO A 1 90 ? 16.771 17.285 11.351 1.00 95.31 90 PRO A O 1
ATOM 763 N N . TRP A 1 91 ? 14.879 18.402 10.935 1.00 96.12 91 TRP A N 1
ATOM 764 C CA . TRP A 1 91 ? 14.370 17.425 9.979 1.00 96.12 91 TRP A CA 1
ATOM 765 C C . TRP A 1 91 ? 15.295 17.319 8.753 1.00 96.12 91 TRP A C 1
ATOM 767 O O . TRP A 1 91 ? 15.443 18.298 8.011 1.00 96.12 91 TRP A O 1
ATOM 777 N N . PRO A 1 92 ? 15.842 16.126 8.442 1.00 95.19 92 PRO A N 1
ATOM 778 C CA . PRO A 1 92 ? 16.803 15.972 7.345 1.00 95.19 92 PRO A CA 1
ATOM 779 C C . PRO A 1 92 ? 16.246 16.362 5.970 1.00 95.19 92 PRO A C 1
ATOM 781 O O . PRO A 1 92 ? 16.992 16.719 5.065 1.00 95.19 92 PRO A O 1
ATOM 784 N N . GLY A 1 93 ? 14.923 16.291 5.798 1.00 95.50 93 GLY A N 1
ATOM 785 C CA . GLY A 1 93 ? 14.231 16.605 4.550 1.00 95.50 93 GLY A CA 1
ATOM 786 C C . GLY A 1 93 ? 13.649 18.018 4.483 1.00 95.50 93 GLY A C 1
ATOM 787 O O . GLY A 1 93 ? 12.606 18.174 3.848 1.00 95.50 93 GLY A O 1
ATOM 788 N N . ASN A 1 94 ? 14.229 19.009 5.174 1.00 95.25 94 ASN A N 1
ATOM 789 C CA . ASN A 1 94 ? 13.746 20.398 5.130 1.00 95.25 94 ASN A CA 1
ATOM 790 C C . ASN A 1 94 ? 13.862 21.005 3.724 1.00 95.25 94 ASN A C 1
ATOM 792 O O . ASN A 1 94 ? 12.935 21.665 3.259 1.00 95.25 94 ASN A O 1
ATOM 796 N N . ASN A 1 95 ? 14.941 20.704 2.996 1.00 95.69 95 ASN A N 1
ATOM 797 C CA . ASN A 1 95 ? 15.077 21.082 1.593 1.00 95.69 95 ASN A CA 1
ATOM 798 C C . ASN A 1 95 ? 14.621 19.936 0.674 1.00 95.69 95 ASN A C 1
ATOM 800 O O . ASN A 1 95 ? 15.235 18.876 0.587 1.00 95.69 95 ASN A O 1
ATOM 804 N N . VAL A 1 96 ? 13.535 20.148 -0.073 1.00 93.88 96 VAL A N 1
ATOM 805 C CA . VAL A 1 96 ? 12.941 19.116 -0.946 1.00 93.88 96 VAL A CA 1
ATOM 806 C C . VAL A 1 96 ? 13.804 18.742 -2.160 1.00 93.88 96 VAL A C 1
ATOM 808 O O . VAL A 1 96 ? 13.576 17.683 -2.757 1.00 93.88 96 VAL A O 1
ATOM 811 N N . ARG A 1 97 ? 14.763 19.599 -2.542 1.00 95.75 97 ARG A N 1
ATOM 812 C CA . ARG A 1 97 ? 15.675 19.403 -3.684 1.00 95.75 97 ARG A CA 1
ATOM 813 C C . ARG A 1 97 ? 17.044 18.854 -3.275 1.00 95.75 97 ARG A C 1
ATOM 815 O O . ARG A 1 97 ? 17.712 18.265 -4.121 1.00 95.75 97 ARG A O 1
ATOM 822 N N . ASP A 1 98 ? 17.428 19.027 -2.014 1.00 97.69 98 ASP A N 1
ATOM 823 C CA . ASP A 1 98 ? 18.709 18.581 -1.465 1.00 97.69 98 ASP A CA 1
ATOM 824 C C . ASP A 1 98 ? 18.512 18.016 -0.055 1.00 97.69 98 ASP A C 1
ATOM 826 O O . ASP A 1 98 ? 18.354 18.763 0.907 1.00 97.69 98 ASP A O 1
ATOM 830 N N . HIS A 1 99 ? 18.458 16.693 0.061 1.00 97.38 99 HIS A N 1
ATOM 831 C CA . HIS A 1 99 ? 18.351 16.016 1.352 1.00 97.38 99 HIS A CA 1
ATOM 832 C C . HIS A 1 99 ? 18.928 14.605 1.288 1.00 97.38 99 HIS A C 1
ATOM 834 O O . HIS A 1 99 ? 18.810 13.942 0.248 1.00 97.38 99 HIS A O 1
ATOM 840 N N . PRO A 1 100 ? 19.492 14.106 2.403 1.00 97.88 100 PRO A N 1
ATOM 841 C CA . PRO A 1 100 ? 19.954 12.731 2.495 1.00 97.88 100 PRO A CA 1
ATOM 842 C C . PRO A 1 100 ? 18.789 11.735 2.425 1.00 97.88 100 PRO A C 1
ATOM 844 O O . PRO A 1 100 ? 17.626 12.057 2.688 1.00 97.88 100 PRO A O 1
ATOM 847 N N . GLY A 1 101 ? 19.114 10.490 2.080 1.00 96.88 101 GLY A N 1
ATOM 848 C CA . GLY A 1 101 ? 18.174 9.381 2.197 1.00 96.88 101 GLY A CA 1
ATOM 849 C C . GLY A 1 101 ? 17.879 9.046 3.661 1.00 96.88 101 GLY A C 1
ATOM 850 O O . GLY A 1 101 ? 18.729 9.212 4.530 1.00 96.88 101 GLY A O 1
ATOM 851 N N . MET A 1 102 ? 16.678 8.541 3.929 1.00 95.81 102 MET A N 1
ATOM 852 C CA . MET A 1 102 ? 16.244 8.153 5.271 1.00 95.81 102 MET A CA 1
ATOM 853 C C . MET A 1 102 ? 15.468 6.844 5.214 1.00 95.81 102 MET A C 1
ATOM 855 O O . MET A 1 102 ? 14.593 6.675 4.363 1.00 95.81 102 MET A O 1
ATOM 859 N N . ILE A 1 103 ? 15.767 5.935 6.139 1.00 96.75 103 ILE A N 1
ATOM 860 C CA . ILE A 1 103 ? 15.055 4.670 6.309 1.00 96.75 103 ILE A CA 1
ATOM 861 C C . ILE A 1 103 ? 14.657 4.555 7.777 1.00 96.75 103 ILE A 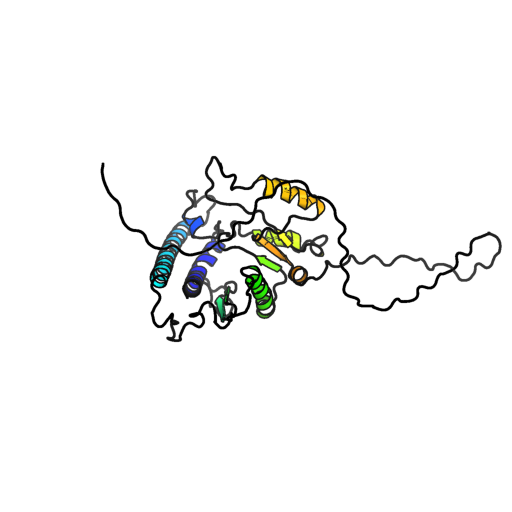C 1
ATOM 863 O O . ILE A 1 103 ? 15.523 4.604 8.641 1.00 96.75 103 ILE A O 1
ATOM 867 N N . GLN A 1 104 ? 13.365 4.375 8.042 1.00 94.50 104 GLN A N 1
ATOM 868 C CA . GLN A 1 104 ? 12.833 4.165 9.388 1.00 94.50 104 GLN A CA 1
ATOM 869 C C . GLN A 1 104 ? 11.982 2.898 9.421 1.00 94.50 104 GLN A C 1
ATOM 871 O O . GLN A 1 104 ? 11.185 2.655 8.515 1.00 94.50 104 GLN A O 1
ATOM 876 N N . VAL A 1 105 ? 12.122 2.102 10.479 1.00 95.12 105 VAL A N 1
ATOM 877 C CA . VAL A 1 105 ? 11.296 0.913 10.724 1.00 95.12 105 VAL A CA 1
ATOM 878 C C . VAL A 1 105 ? 10.346 1.216 11.883 1.00 95.12 105 VAL A C 1
ATOM 880 O O . VAL A 1 105 ? 10.806 1.625 12.944 1.00 95.12 105 VAL A O 1
ATOM 883 N N . PHE A 1 106 ? 9.038 1.041 11.673 1.00 93.38 106 PHE A N 1
ATOM 884 C CA . PHE A 1 106 ? 7.997 1.333 12.674 1.00 93.38 106 PHE A CA 1
ATOM 885 C C . PHE A 1 106 ? 7.453 0.075 13.364 1.00 93.38 106 PHE A C 1
ATOM 887 O O . PHE A 1 106 ? 7.339 0.031 14.580 1.00 93.38 106 PHE A O 1
ATOM 894 N N . LEU A 1 107 ? 7.116 -0.956 12.584 1.00 92.69 107 LEU A N 1
ATOM 895 C CA . LEU A 1 107 ? 6.545 -2.224 13.068 1.00 92.69 107 LEU A CA 1
ATOM 896 C C . LEU A 1 107 ? 7.487 -3.397 12.770 1.00 92.69 107 LEU A C 1
ATOM 898 O O . LEU A 1 107 ? 8.468 -3.240 12.042 1.00 92.69 107 LEU A O 1
ATOM 902 N N . GLY A 1 108 ? 7.163 -4.592 13.265 1.00 89.56 108 GLY A N 1
ATOM 903 C CA . GLY A 1 108 ? 7.974 -5.808 13.142 1.00 89.56 108 GLY A CA 1
ATOM 904 C C . GLY A 1 108 ? 8.629 -6.183 14.469 1.00 89.56 108 GLY A C 1
ATOM 905 O O . GLY A 1 108 ? 8.265 -5.643 15.506 1.00 89.56 108 GLY A O 1
ATOM 906 N N . GLN A 1 109 ? 9.635 -7.057 14.425 1.00 82.88 109 GLN A N 1
ATOM 907 C CA . GLN A 1 109 ? 10.344 -7.559 15.617 1.00 82.88 109 GLN A CA 1
ATOM 908 C C . GLN A 1 109 ? 10.840 -6.456 16.569 1.00 82.88 109 GLN A C 1
ATOM 910 O O . GLN A 1 109 ? 10.827 -6.628 17.780 1.00 82.88 109 GLN A O 1
ATOM 915 N N . SER A 1 110 ? 11.261 -5.308 16.032 1.00 80.19 110 SER A N 1
ATOM 916 C CA . SER A 1 110 ? 11.758 -4.167 16.811 1.00 80.19 110 SER A CA 1
ATOM 917 C C . SER A 1 110 ? 10.699 -3.093 17.104 1.00 80.19 110 SER A C 1
ATOM 919 O O . SER A 1 110 ? 11.018 -2.100 17.745 1.00 80.19 110 SER A O 1
ATOM 921 N N . GLY A 1 111 ? 9.469 -3.243 16.598 1.00 79.44 111 GLY A N 1
ATOM 922 C CA . GLY A 1 111 ? 8.405 -2.225 16.654 1.00 79.44 111 GLY A CA 1
ATOM 923 C C . GLY A 1 111 ? 7.357 -2.438 17.753 1.00 79.44 111 GLY A C 1
ATOM 924 O O . GLY A 1 111 ? 6.346 -1.731 17.800 1.00 79.44 111 GLY A O 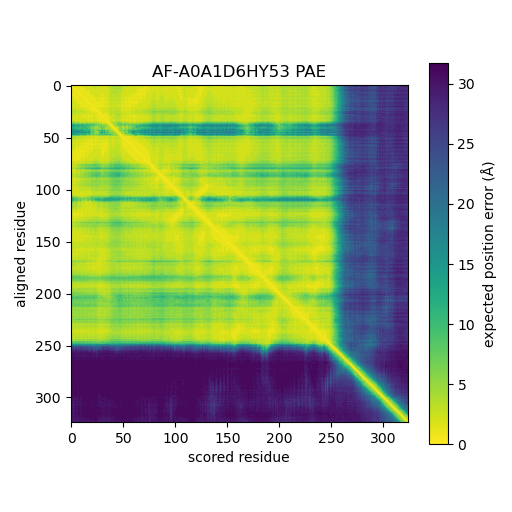1
ATOM 925 N N . GLY A 1 112 ? 7.582 -3.423 18.625 1.00 85.38 112 GLY A N 1
ATOM 926 C CA . GLY A 1 112 ? 6.644 -3.837 19.666 1.00 85.38 112 GLY A CA 1
ATOM 927 C C . GLY A 1 112 ? 5.549 -4.786 19.168 1.00 85.38 112 GLY A C 1
ATOM 928 O O . GLY A 1 112 ? 5.432 -5.081 17.977 1.00 85.38 112 GLY A O 1
ATOM 929 N N . LEU A 1 113 ? 4.755 -5.272 20.119 1.00 92.81 113 LEU A N 1
ATOM 930 C CA . LEU A 1 113 ? 3.663 -6.218 19.892 1.00 92.81 113 LEU A CA 1
ATOM 931 C C . LEU A 1 113 ? 2.322 -5.484 19.768 1.00 92.81 113 LEU A C 1
ATOM 933 O O . LEU A 1 113 ? 2.189 -4.320 20.157 1.00 92.81 113 LEU A O 1
ATOM 937 N N . ASP A 1 114 ? 1.330 -6.163 19.202 1.00 93.88 114 ASP A N 1
ATOM 938 C CA . ASP A 1 114 ? -0.056 -5.706 19.225 1.00 93.88 114 ASP A CA 1
ATOM 939 C C . ASP A 1 114 ? -0.694 -5.858 20.620 1.00 93.88 114 ASP A C 1
ATOM 941 O O . ASP A 1 114 ? -0.077 -6.361 21.562 1.00 93.88 114 ASP A O 1
ATOM 945 N N . CYS A 1 115 ? -1.944 -5.408 20.772 1.00 92.31 115 CYS A N 1
ATOM 946 C CA . CYS A 1 115 ? -2.652 -5.481 22.055 1.00 92.31 115 CYS A CA 1
ATOM 947 C C . CYS A 1 115 ? -2.965 -6.912 22.537 1.00 92.31 115 CYS A C 1
ATOM 949 O O . CYS A 1 115 ? -3.390 -7.082 23.678 1.00 92.31 115 CYS A O 1
ATOM 951 N N . GLU A 1 116 ? -2.766 -7.926 21.693 1.00 92.81 116 GLU A N 1
ATOM 952 C CA . GLU A 1 116 ? -2.895 -9.346 22.031 1.00 92.81 116 GLU A CA 1
ATOM 953 C C . GLU A 1 116 ? -1.526 -10.016 22.267 1.00 92.81 116 GLU A C 1
ATOM 955 O O . GLU A 1 116 ? -1.474 -11.209 22.555 1.00 92.81 116 GLU A O 1
ATOM 960 N N . GLY A 1 117 ? -0.419 -9.270 22.162 1.00 94.06 117 GLY A N 1
ATOM 961 C CA . GLY A 1 117 ? 0.936 -9.794 22.328 1.00 94.06 117 GLY A CA 1
ATOM 962 C C . GLY A 1 117 ? 1.520 -10.460 21.078 1.00 94.06 117 GLY A C 1
ATOM 963 O O . GLY A 1 117 ? 2.532 -11.147 21.186 1.00 94.06 117 GLY A O 1
ATOM 964 N N . ASN A 1 118 ? 0.931 -10.270 19.892 1.00 94.56 118 ASN A N 1
ATOM 965 C CA . ASN A 1 118 ? 1.459 -10.826 18.644 1.00 94.56 118 ASN A CA 1
ATOM 966 C C . ASN A 1 118 ? 2.295 -9.805 17.861 1.00 94.56 118 ASN A C 1
ATOM 968 O O . ASN A 1 118 ? 2.063 -8.595 17.905 1.00 94.56 118 ASN A O 1
ATOM 972 N N . GLU A 1 119 ? 3.252 -10.299 17.075 1.00 94.81 119 GLU A N 1
ATOM 973 C CA . GLU A 1 119 ? 4.028 -9.458 16.165 1.00 94.81 119 GLU A CA 1
ATOM 974 C C . GLU A 1 119 ? 3.191 -8.993 14.961 1.00 94.81 119 GLU A C 1
ATOM 976 O O . GLU A 1 119 ? 2.454 -9.763 14.331 1.00 94.81 119 GLU A O 1
ATOM 981 N N . LEU A 1 120 ? 3.367 -7.724 14.581 1.00 95.69 120 LEU A N 1
ATOM 982 C CA . LEU A 1 120 ? 2.801 -7.165 13.355 1.00 95.69 120 LEU A CA 1
ATOM 983 C C . LEU A 1 120 ? 3.803 -7.176 12.193 1.00 95.69 120 LEU A C 1
ATOM 985 O O . LEU A 1 120 ? 5.013 -7.102 12.415 1.00 95.69 120 LEU A O 1
ATOM 989 N N . PRO A 1 121 ? 3.326 -7.212 10.931 1.00 95.25 121 PRO A N 1
ATOM 990 C CA . PRO A 1 121 ? 4.197 -7.088 9.768 1.00 95.25 121 PRO A CA 1
ATOM 991 C C . PRO A 1 121 ? 5.045 -5.814 9.811 1.00 95.25 121 PRO A C 1
ATOM 993 O O . PRO A 1 121 ? 4.561 -4.738 10.163 1.00 95.25 121 PRO A O 1
ATOM 996 N N . ARG A 1 122 ? 6.310 -5.935 9.399 1.00 95.31 122 ARG A N 1
ATOM 997 C CA . ARG A 1 122 ? 7.253 -4.815 9.370 1.00 95.31 122 ARG A CA 1
ATOM 998 C C . ARG A 1 122 ? 6.776 -3.704 8.431 1.00 95.31 122 ARG A C 1
ATOM 1000 O O . ARG A 1 122 ? 6.541 -3.955 7.251 1.00 95.31 122 ARG A O 1
ATOM 1007 N N . LEU A 1 123 ? 6.737 -2.473 8.938 1.00 96.69 123 LEU A N 1
ATOM 1008 C CA . LEU A 1 123 ? 6.498 -1.258 8.155 1.00 96.69 123 LEU A CA 1
ATOM 1009 C C . LEU A 1 123 ? 7.802 -0.464 8.048 1.00 96.69 123 LEU A C 1
ATOM 1011 O O . LEU A 1 123 ? 8.357 -0.059 9.069 1.00 96.69 123 LEU A O 1
ATOM 1015 N N . VAL A 1 124 ? 8.284 -0.255 6.821 1.00 97.06 124 VAL A N 1
ATOM 1016 C CA . VAL A 1 124 ? 9.523 0.483 6.538 1.00 97.06 124 VAL A CA 1
ATOM 1017 C C . VAL A 1 124 ? 9.196 1.739 5.740 1.00 97.06 124 VAL A C 1
ATOM 1019 O O . VAL A 1 124 ? 8.696 1.653 4.620 1.00 97.06 124 VAL A O 1
ATOM 1022 N N . TYR A 1 125 ? 9.507 2.901 6.301 1.00 97.31 125 TYR A N 1
ATOM 1023 C CA . TYR A 1 125 ? 9.476 4.179 5.605 1.00 97.31 125 TYR A CA 1
ATOM 1024 C C . TYR A 1 125 ? 10.820 4.425 4.922 1.00 97.31 125 TYR A C 1
ATOM 1026 O O . TYR A 1 125 ? 11.868 4.277 5.546 1.00 97.31 125 TYR A O 1
ATOM 1034 N N . VAL A 1 126 ? 10.789 4.810 3.646 1.00 98.06 126 VAL A N 1
ATOM 1035 C CA . VAL A 1 126 ? 11.986 5.096 2.848 1.00 98.06 126 VAL A CA 1
ATOM 1036 C C . VAL A 1 126 ? 11.809 6.430 2.133 1.00 98.06 126 VAL A C 1
ATOM 1038 O O . VAL A 1 126 ? 10.945 6.566 1.267 1.00 98.06 126 VAL A O 1
ATOM 1041 N N . SER A 1 127 ? 12.675 7.391 2.443 1.00 97.44 127 SER A N 1
ATOM 1042 C CA . SER A 1 127 ? 12.884 8.599 1.646 1.00 97.44 127 SER A CA 1
ATOM 1043 C C . SER A 1 127 ? 14.192 8.464 0.879 1.00 97.44 127 SER A C 1
ATOM 1045 O O . SER A 1 127 ? 15.227 8.131 1.455 1.00 97.44 127 SER A O 1
ATOM 1047 N N . ARG A 1 128 ? 14.157 8.700 -0.433 1.00 97.69 128 ARG A N 1
ATOM 1048 C CA . ARG A 1 128 ? 15.368 8.668 -1.263 1.00 97.69 128 ARG A CA 1
ATOM 1049 C C . ARG A 1 128 ? 16.194 9.924 -1.029 1.00 97.69 128 ARG A C 1
ATOM 1051 O O . ARG A 1 128 ? 15.627 10.985 -0.807 1.00 97.69 128 ARG A O 1
ATOM 1058 N N . GLU A 1 129 ? 17.503 9.799 -1.191 1.00 97.81 129 GLU A N 1
ATOM 1059 C CA . GLU A 1 129 ? 18.368 10.963 -1.355 1.00 97.81 129 GLU A CA 1
ATOM 1060 C C . GLU A 1 129 ? 18.011 11.716 -2.643 1.00 97.81 129 GLU A C 1
ATOM 1062 O O . GLU A 1 129 ? 17.692 11.104 -3.673 1.00 97.81 129 GLU A O 1
ATOM 1067 N N . LYS A 1 130 ? 18.073 13.047 -2.583 1.00 97.00 130 LYS A N 1
ATOM 1068 C CA . LYS A 1 130 ? 17.954 13.933 -3.743 1.00 97.00 130 LYS A CA 1
ATOM 1069 C C . LYS A 1 130 ? 19.028 15.000 -3.673 1.00 97.00 130 LYS A C 1
ATOM 1071 O O . LYS A 1 130 ? 19.305 15.500 -2.590 1.00 97.00 130 LYS A O 1
ATOM 1076 N N . ARG A 1 131 ? 19.579 15.352 -4.837 1.00 97.69 131 ARG A N 1
ATOM 1077 C CA . ARG A 1 131 ? 20.578 16.408 -5.013 1.00 97.69 131 ARG A CA 1
ATOM 1078 C C . ARG A 1 131 ? 20.216 17.291 -6.210 1.00 97.69 131 ARG A C 1
ATOM 1080 O O . ARG A 1 131 ? 19.681 16.766 -7.196 1.00 97.69 131 ARG A O 1
ATOM 1087 N N . PRO A 1 132 ? 20.528 18.597 -6.176 1.00 97.44 132 PRO A N 1
ATOM 1088 C CA . PRO A 1 132 ? 20.386 19.471 -7.335 1.00 97.44 132 PRO A CA 1
ATOM 1089 C C . PRO A 1 132 ? 21.164 18.930 -8.543 1.00 97.44 132 PRO A C 1
ATOM 1091 O O . PRO A 1 132 ? 22.246 18.371 -8.394 1.00 97.44 132 PRO A O 1
ATOM 1094 N N . GLY A 1 133 ? 20.602 19.066 -9.746 1.00 96.31 133 GLY A N 1
ATOM 1095 C CA . GLY A 1 133 ? 21.221 18.578 -10.987 1.00 96.31 133 GLY A CA 1
ATOM 1096 C C . GLY A 1 133 ? 21.003 17.090 -11.298 1.00 96.31 133 GLY A C 1
ATOM 1097 O O . GLY A 1 133 ? 21.345 16.652 -12.393 1.00 96.31 133 GLY A O 1
ATOM 1098 N N . TYR A 1 134 ? 20.380 16.313 -10.403 1.00 96.56 134 TYR A N 1
ATOM 1099 C CA . TYR A 1 134 ? 20.101 14.890 -10.634 1.00 96.56 134 TYR A CA 1
ATOM 1100 C C . TYR A 1 134 ? 18.633 14.635 -10.992 1.00 96.56 134 TYR A C 1
ATOM 1102 O O . TYR A 1 134 ? 17.717 14.951 -10.229 1.00 96.56 134 TYR A O 1
ATOM 1110 N N . ASN A 1 135 ? 18.387 13.982 -12.134 1.00 95.81 135 ASN A N 1
ATOM 1111 C CA . ASN A 1 135 ? 17.042 13.529 -12.484 1.00 95.81 135 ASN A CA 1
ATOM 1112 C C . ASN A 1 135 ? 16.639 12.309 -11.641 1.00 95.81 135 ASN A C 1
ATOM 1114 O O . ASN A 1 135 ? 17.286 11.266 -11.642 1.00 95.81 135 ASN A O 1
ATOM 1118 N N . HIS A 1 136 ? 15.517 12.426 -10.940 1.00 95.00 136 HIS A N 1
ATOM 1119 C CA . HIS A 1 136 ? 15.031 11.420 -9.997 1.00 95.00 136 HIS A CA 1
ATOM 1120 C C . HIS A 1 136 ? 13.924 10.490 -10.531 1.00 95.00 136 HIS A C 1
ATOM 1122 O O . HIS A 1 136 ? 13.433 9.641 -9.775 1.00 95.00 136 HIS A O 1
ATOM 1128 N N . HIS A 1 137 ? 13.497 10.663 -11.789 1.00 96.38 137 HIS A N 1
ATOM 1129 C CA . HIS A 1 137 ? 12.532 9.798 -12.493 1.00 96.38 137 HIS A CA 1
ATOM 1130 C C . HIS A 1 137 ? 11.180 9.561 -11.785 1.00 96.38 137 HIS A C 1
ATOM 1132 O O . HIS A 1 137 ? 10.604 8.477 -11.899 1.00 96.38 137 HIS A O 1
ATOM 1138 N N . LYS A 1 138 ? 10.663 10.561 -11.052 1.00 95.06 138 LYS A N 1
ATOM 1139 C CA . LYS A 1 138 ? 9.323 10.557 -10.424 1.00 95.06 138 LYS A CA 1
ATOM 1140 C C . LYS A 1 138 ? 9.004 9.199 -9.742 1.00 95.06 138 LYS A C 1
ATOM 1142 O O . LYS A 1 138 ? 9.801 8.729 -8.923 1.00 95.06 138 LYS A O 1
ATOM 1147 N N . LYS A 1 139 ? 7.871 8.566 -10.087 1.00 96.12 139 LYS A N 1
ATOM 1148 C CA . LYS A 1 139 ? 7.387 7.280 -9.542 1.00 96.12 139 LYS A CA 1
ATOM 1149 C C . LYS A 1 139 ? 8.301 6.101 -9.893 1.00 96.12 139 LYS A C 1
ATOM 1151 O O . LYS A 1 139 ? 8.600 5.292 -9.019 1.00 96.12 139 LYS A O 1
ATOM 1156 N N . ALA A 1 140 ? 8.812 6.034 -11.124 1.00 96.19 140 ALA A N 1
ATOM 1157 C CA . ALA A 1 140 ? 9.680 4.938 -11.563 1.00 96.19 140 ALA A CA 1
ATOM 1158 C C . ALA A 1 140 ? 10.971 4.865 -10.730 1.00 96.19 140 ALA A C 1
ATOM 1160 O O . ALA A 1 140 ? 11.345 3.804 -10.233 1.00 96.19 140 ALA A O 1
ATOM 1161 N N . GLY A 1 141 ? 11.615 6.013 -10.494 1.00 97.44 141 GLY A N 1
ATOM 1162 C CA . GLY A 1 141 ? 12.806 6.078 -9.648 1.00 97.44 141 GLY A CA 1
ATOM 1163 C C . GLY A 1 141 ? 12.531 5.689 -8.190 1.00 97.44 141 GLY A C 1
ATOM 1164 O O . GLY A 1 141 ? 13.386 5.072 -7.552 1.00 97.44 141 GLY A O 1
ATOM 1165 N N . ALA A 1 142 ? 11.345 6.023 -7.668 1.00 97.50 142 ALA A N 1
ATOM 1166 C CA . ALA A 1 142 ? 10.929 5.646 -6.318 1.00 97.50 142 ALA A CA 1
ATOM 1167 C C . ALA A 1 142 ? 10.712 4.131 -6.196 1.00 97.50 142 ALA A C 1
ATOM 1169 O O . ALA A 1 142 ? 11.318 3.498 -5.333 1.00 97.50 142 ALA A O 1
ATOM 1170 N N . MET A 1 143 ? 9.937 3.537 -7.108 1.00 97.44 143 MET A N 1
ATOM 1171 C CA . MET A 1 143 ? 9.688 2.094 -7.128 1.00 97.44 143 MET A CA 1
ATOM 1172 C C . MET A 1 143 ? 10.984 1.293 -7.286 1.00 97.44 143 MET A C 1
ATOM 1174 O O . MET A 1 143 ? 11.228 0.364 -6.521 1.00 97.44 143 MET A O 1
ATOM 1178 N N . ASN A 1 144 ? 11.869 1.696 -8.203 1.00 97.56 144 ASN A N 1
ATOM 1179 C CA . ASN A 1 144 ? 13.145 1.008 -8.408 1.00 97.56 144 ASN A CA 1
ATOM 1180 C C . ASN A 1 144 ? 14.056 1.079 -7.171 1.00 97.56 144 ASN A C 1
ATOM 1182 O O . ASN A 1 144 ? 14.778 0.124 -6.885 1.00 97.56 144 ASN A O 1
ATOM 1186 N N . ALA A 1 145 ? 14.029 2.183 -6.417 1.00 98.12 145 ALA A N 1
ATOM 1187 C CA . ALA A 1 145 ? 14.755 2.268 -5.152 1.00 98.12 145 ALA A CA 1
ATOM 1188 C C . ALA A 1 145 ? 14.159 1.338 -4.087 1.00 98.12 145 ALA A C 1
ATOM 1190 O O . ALA A 1 145 ? 14.916 0.642 -3.414 1.00 98.12 145 ALA A O 1
ATOM 1191 N N . LEU A 1 146 ? 12.827 1.264 -3.979 1.00 98.25 146 L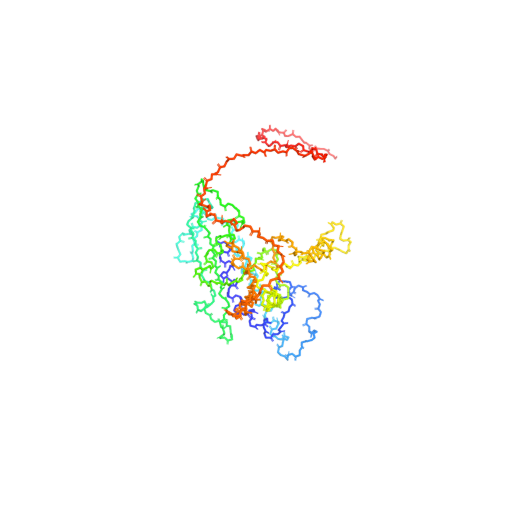EU A N 1
ATOM 1192 C CA . LEU A 1 146 ? 12.151 0.347 -3.056 1.00 98.25 146 LEU A CA 1
ATOM 1193 C C . LEU A 1 146 ? 12.486 -1.118 -3.355 1.00 98.25 146 LEU A C 1
ATOM 1195 O O . LEU A 1 146 ? 12.727 -1.880 -2.422 1.00 98.25 146 LEU A O 1
ATOM 1199 N N . VAL A 1 147 ? 12.589 -1.509 -4.631 1.00 98.25 147 VAL A N 1
ATOM 1200 C CA . VAL A 1 147 ? 13.027 -2.864 -5.013 1.00 98.25 147 VAL A CA 1
ATOM 1201 C C . VAL A 1 147 ? 14.427 -3.164 -4.465 1.00 98.25 147 VAL A C 1
ATOM 1203 O O . VAL A 1 147 ? 14.627 -4.236 -3.884 1.00 98.25 147 VAL A O 1
ATOM 1206 N N . ARG A 1 148 ? 15.375 -2.223 -4.603 1.00 98.19 148 ARG A N 1
ATOM 1207 C CA . ARG A 1 148 ? 16.756 -2.373 -4.104 1.00 98.19 148 ARG A CA 1
ATOM 1208 C C . ARG A 1 148 ? 16.819 -2.426 -2.580 1.00 98.19 148 ARG A C 1
ATOM 1210 O O . ARG A 1 148 ? 17.424 -3.340 -2.037 1.00 98.19 148 ARG A O 1
ATOM 1217 N N . VAL A 1 149 ? 16.157 -1.496 -1.893 1.00 98.06 149 VAL A N 1
ATOM 1218 C CA . VAL A 1 149 ? 16.128 -1.458 -0.420 1.00 98.06 149 VAL A CA 1
ATOM 1219 C C . VAL A 1 149 ? 15.475 -2.725 0.137 1.00 98.06 149 VAL A C 1
ATOM 1221 O O . VAL A 1 149 ? 16.022 -3.369 1.028 1.00 98.06 149 VAL A O 1
ATOM 1224 N N . SER A 1 150 ? 14.352 -3.158 -0.443 1.00 98.06 150 SER A N 1
ATOM 1225 C CA . SER A 1 150 ? 13.678 -4.399 -0.050 1.00 98.06 150 SER A CA 1
ATOM 1226 C C . SER A 1 150 ? 14.566 -5.635 -0.227 1.00 98.06 150 SER A C 1
ATOM 1228 O O . SER A 1 150 ? 14.493 -6.539 0.602 1.00 98.06 150 SER A O 1
ATOM 1230 N N . ALA A 1 151 ? 15.415 -5.680 -1.263 1.00 97.88 151 ALA A N 1
ATOM 1231 C CA . ALA A 1 151 ? 16.341 -6.794 -1.489 1.00 97.88 151 ALA A CA 1
ATOM 1232 C C . ALA A 1 151 ? 17.336 -6.978 -0.334 1.00 97.88 151 ALA A C 1
ATOM 1234 O O . ALA A 1 151 ? 17.707 -8.104 -0.030 1.00 97.88 151 ALA A O 1
ATOM 1235 N N . VAL A 1 152 ? 17.734 -5.880 0.313 1.00 97.69 152 VAL A N 1
ATOM 1236 C CA . VAL A 1 152 ? 18.664 -5.894 1.449 1.00 97.69 152 VAL A CA 1
ATOM 1237 C C . VAL A 1 152 ? 17.937 -6.212 2.756 1.00 97.69 152 VAL A C 1
ATOM 1239 O O . VAL A 1 152 ? 18.437 -6.984 3.563 1.00 97.69 152 VAL A O 1
ATOM 1242 N N . LEU A 1 153 ? 16.748 -5.638 2.970 1.00 95.56 153 LEU A N 1
ATOM 1243 C CA . LEU A 1 153 ? 16.060 -5.730 4.263 1.00 95.56 153 LEU A CA 1
ATOM 1244 C C . LEU A 1 153 ? 15.306 -7.047 4.488 1.00 95.56 153 LEU A C 1
ATOM 1246 O O . LEU A 1 153 ? 15.275 -7.541 5.613 1.00 95.56 153 LEU A O 1
ATOM 1250 N N . THR A 1 154 ? 14.622 -7.568 3.464 1.00 96.19 154 THR A N 1
ATOM 1251 C CA . THR A 1 154 ? 13.744 -8.752 3.598 1.00 96.19 154 THR A CA 1
ATOM 1252 C C . THR A 1 154 ? 13.797 -9.714 2.412 1.00 96.19 154 THR A C 1
ATOM 1254 O O . THR A 1 154 ? 13.348 -10.849 2.531 1.00 96.19 154 THR A O 1
ATOM 1257 N N . ASN A 1 155 ? 14.318 -9.274 1.264 1.00 97.69 155 ASN A N 1
ATOM 1258 C CA . ASN A 1 155 ? 14.518 -10.056 0.044 1.00 97.69 155 ASN A CA 1
ATOM 1259 C C . ASN A 1 155 ? 13.305 -10.895 -0.416 1.00 97.69 155 ASN A C 1
ATOM 1261 O O . ASN A 1 155 ? 13.451 -12.017 -0.902 1.00 97.69 155 ASN A O 1
ATOM 1265 N N . ALA A 1 156 ? 12.088 -10.355 -0.285 1.00 97.94 156 ALA A N 1
ATOM 1266 C CA . ALA A 1 156 ? 10.874 -11.074 -0.674 1.00 97.94 156 ALA A CA 1
ATOM 1267 C C . ALA A 1 156 ? 10.875 -11.425 -2.183 1.00 97.94 156 ALA A C 1
ATOM 1269 O O . ALA A 1 156 ? 11.155 -10.539 -2.998 1.00 97.94 156 ALA A O 1
ATOM 1270 N N . PRO A 1 157 ? 10.535 -12.667 -2.588 1.00 97.25 157 PRO A N 1
ATOM 1271 C CA . PRO A 1 157 ? 10.574 -13.104 -3.991 1.00 97.25 157 PRO A CA 1
ATOM 1272 C C . PRO A 1 157 ? 9.456 -12.502 -4.853 1.00 97.25 157 PRO A C 1
ATOM 1274 O O . PRO A 1 157 ? 9.585 -12.454 -6.080 1.00 97.25 157 PRO A O 1
ATOM 1277 N N . TYR A 1 158 ? 8.385 -12.031 -4.214 1.00 98.00 158 TYR A N 1
ATOM 1278 C CA . TYR A 1 158 ? 7.237 -11.397 -4.848 1.00 98.00 158 TYR A CA 1
ATOM 1279 C C . TYR A 1 158 ? 7.036 -9.987 -4.294 1.00 98.00 158 TYR A C 1
ATOM 1281 O O . TYR A 1 158 ? 7.293 -9.736 -3.116 1.00 98.00 158 TYR A O 1
ATOM 1289 N N . LEU A 1 159 ? 6.595 -9.069 -5.150 1.00 98.19 159 LEU A N 1
ATOM 1290 C CA . LEU A 1 159 ? 6.460 -7.644 -4.855 1.00 98.19 159 LEU A CA 1
ATOM 1291 C C . LEU A 1 159 ? 5.099 -7.149 -5.342 1.00 98.19 159 LEU A C 1
ATOM 1293 O O . LEU A 1 159 ? 4.846 -7.169 -6.540 1.00 98.19 159 LEU A O 1
ATOM 1297 N N . LEU A 1 160 ? 4.240 -6.696 -4.432 1.00 97.94 160 LEU A N 1
ATOM 1298 C CA . LEU A 1 160 ? 2.976 -6.042 -4.775 1.00 97.94 160 LEU A CA 1
ATOM 1299 C C . LEU A 1 160 ? 3.185 -4.528 -4.843 1.00 97.94 160 LEU A C 1
ATOM 1301 O O . LEU A 1 160 ? 3.719 -3.946 -3.898 1.00 97.94 160 LEU A O 1
ATOM 1305 N N . ASN A 1 161 ? 2.741 -3.891 -5.925 1.00 97.44 161 ASN A N 1
ATOM 1306 C CA . ASN A 1 161 ? 2.692 -2.435 -6.016 1.00 97.44 161 ASN A CA 1
ATOM 1307 C C . ASN A 1 161 ? 1.255 -1.915 -5.852 1.00 97.44 161 ASN A C 1
ATOM 1309 O O . ASN A 1 161 ? 0.310 -2.506 -6.373 1.00 97.44 161 ASN A O 1
ATOM 1313 N N . LEU A 1 162 ? 1.099 -0.799 -5.142 1.00 97.12 162 LEU A N 1
ATOM 1314 C CA . LEU A 1 162 ? -0.181 -0.128 -4.923 1.00 97.12 162 LEU A CA 1
ATOM 1315 C C . LEU A 1 162 ? 0.021 1.388 -4.929 1.00 97.12 162 LEU A C 1
ATOM 1317 O O . LEU A 1 162 ? 1.040 1.876 -4.436 1.00 97.12 162 LEU A O 1
ATOM 1321 N N . ASP A 1 163 ? -0.956 2.098 -5.481 1.00 96.94 163 ASP A N 1
ATOM 1322 C CA . ASP A 1 163 ? -1.075 3.553 -5.378 1.00 96.94 163 ASP A CA 1
ATOM 1323 C C . ASP A 1 163 ? -1.871 3.962 -4.133 1.00 96.94 163 ASP A C 1
ATOM 1325 O O . ASP A 1 163 ? -2.587 3.151 -3.549 1.00 96.94 163 ASP A O 1
ATOM 1329 N N . CYS A 1 164 ? -1.706 5.209 -3.685 1.00 96.06 164 CYS A N 1
ATOM 1330 C CA . CYS A 1 164 ? -2.256 5.694 -2.413 1.00 96.06 164 CYS A CA 1
ATOM 1331 C C . CYS A 1 164 ? -3.785 5.841 -2.395 1.00 96.06 164 CYS A C 1
ATOM 1333 O O . CYS A 1 164 ? -4.382 5.860 -1.323 1.00 96.06 164 CYS A O 1
ATOM 1335 N N . ASP A 1 165 ? -4.400 5.947 -3.566 1.00 93.69 165 ASP A N 1
ATOM 1336 C CA . ASP A 1 165 ? -5.844 5.991 -3.792 1.00 93.69 165 ASP A CA 1
ATOM 1337 C C . ASP A 1 165 ? -6.468 4.589 -3.922 1.00 93.69 165 ASP A C 1
ATOM 1339 O O . ASP A 1 165 ? -7.690 4.454 -3.936 1.00 93.69 165 ASP A O 1
ATOM 1343 N N . HIS A 1 166 ? -5.645 3.535 -3.959 1.00 94.50 166 HIS A N 1
ATOM 1344 C CA . HIS A 1 166 ? -6.086 2.148 -4.022 1.00 94.50 166 HIS A CA 1
ATOM 1345 C C . HIS A 1 166 ? -5.840 1.434 -2.692 1.00 94.50 166 HIS A C 1
ATOM 1347 O O . HIS A 1 166 ? -4.764 1.503 -2.101 1.00 94.50 166 HIS A O 1
ATOM 1353 N N . TYR A 1 167 ? -6.829 0.667 -2.239 1.00 94.00 167 TYR A N 1
ATOM 1354 C CA . TYR A 1 167 ? -6.721 -0.152 -1.035 1.00 94.00 167 TYR A CA 1
ATOM 1355 C C . TYR A 1 167 ? -7.102 -1.608 -1.318 1.00 94.00 167 TYR A C 1
ATOM 1357 O O . TYR A 1 167 ? -7.817 -1.927 -2.268 1.00 94.00 167 TYR A O 1
ATOM 1365 N N . ILE A 1 168 ? -6.610 -2.522 -0.479 1.00 93.75 168 ILE A N 1
ATOM 1366 C CA . ILE A 1 168 ? -6.954 -3.943 -0.575 1.00 93.75 168 ILE A CA 1
ATOM 1367 C C . ILE A 1 168 ? -8.362 -4.136 -0.008 1.00 93.75 168 ILE A C 1
ATOM 1369 O O . ILE A 1 168 ? -8.565 -4.071 1.205 1.00 93.75 168 ILE A O 1
ATOM 1373 N N . ASN A 1 169 ? -9.324 -4.386 -0.894 1.00 91.75 169 ASN A N 1
ATOM 1374 C CA . ASN A 1 169 ? -10.718 -4.608 -0.516 1.00 91.75 169 ASN A CA 1
ATOM 1375 C C . ASN A 1 169 ? -10.902 -5.951 0.223 1.00 91.75 169 ASN A C 1
ATOM 1377 O O . ASN A 1 169 ? -11.353 -5.987 1.366 1.00 91.75 169 ASN A O 1
ATOM 1381 N N . ASN A 1 170 ? -10.464 -7.049 -0.402 1.00 90.69 170 ASN A N 1
ATOM 1382 C CA . ASN A 1 170 ? -10.562 -8.409 0.133 1.00 90.69 170 ASN A CA 1
ATOM 1383 C C . ASN A 1 170 ? -9.199 -8.888 0.653 1.00 90.69 170 ASN A C 1
ATOM 1385 O O . ASN A 1 170 ? -8.194 -8.879 -0.064 1.00 90.69 170 ASN A O 1
ATOM 1389 N N . SER A 1 171 ? -9.173 -9.386 1.890 1.00 94.50 171 SER A N 1
ATOM 1390 C CA . SER A 1 171 ? -7.955 -9.884 2.546 1.00 94.50 171 SER A CA 1
ATOM 1391 C C . SER A 1 171 ? -7.363 -11.169 1.944 1.00 94.50 171 SER A C 1
ATOM 1393 O O . SER A 1 171 ? -6.277 -11.599 2.341 1.00 94.50 171 SER A O 1
ATOM 1395 N N . LYS A 1 172 ? -8.037 -11.774 0.962 1.00 96.00 172 LYS A N 1
ATOM 1396 C CA . LYS A 1 172 ? -7.583 -12.948 0.207 1.00 96.00 172 LYS A CA 1
ATOM 1397 C C . LYS A 1 172 ? -6.800 -12.606 -1.061 1.00 96.00 172 LYS A C 1
ATOM 1399 O O . LYS A 1 172 ? -6.147 -13.504 -1.581 1.00 96.00 172 LYS A O 1
ATOM 1404 N N . ALA A 1 173 ? -6.771 -11.349 -1.512 1.00 95.06 173 ALA A N 1
ATOM 1405 C CA . ALA A 1 173 ? -6.160 -10.968 -2.794 1.00 95.06 173 ALA A CA 1
ATOM 1406 C C . ALA A 1 173 ? -4.708 -11.465 -2.955 1.00 95.06 173 ALA A C 1
ATOM 1408 O O . ALA A 1 173 ? -4.332 -12.022 -3.983 1.00 95.06 173 ALA A O 1
ATOM 1409 N N . ILE A 1 174 ? -3.886 -11.355 -1.905 1.00 95.06 174 ILE A N 1
ATOM 1410 C CA . ILE A 1 174 ? -2.500 -11.852 -1.948 1.00 95.06 174 ILE A CA 1
ATOM 1411 C C . ILE A 1 174 ? -2.462 -13.385 -2.067 1.00 95.06 174 ILE A C 1
ATOM 1413 O O . ILE A 1 174 ? -1.635 -13.915 -2.805 1.00 95.06 174 ILE A O 1
ATOM 1417 N N . LYS A 1 175 ? -3.359 -14.109 -1.382 1.00 96.44 175 LYS A N 1
ATOM 1418 C CA . LYS A 1 175 ? -3.454 -15.575 -1.492 1.00 96.44 175 LYS A CA 1
ATOM 1419 C C . LYS A 1 175 ? -3.878 -15.996 -2.900 1.00 96.44 175 LYS A C 1
ATOM 1421 O O . LYS A 1 175 ? -3.283 -16.915 -3.447 1.00 96.44 175 LYS A O 1
ATOM 1426 N N . GLU A 1 176 ? -4.834 -15.288 -3.496 1.00 96.88 176 GLU A N 1
ATOM 1427 C CA . GLU A 1 176 ? -5.285 -15.520 -4.875 1.00 96.88 176 GLU A CA 1
ATOM 1428 C C . GLU A 1 176 ? -4.147 -15.305 -5.882 1.00 96.88 176 GLU A C 1
ATOM 1430 O O . GLU A 1 176 ? -3.933 -16.140 -6.757 1.00 96.88 176 GLU A O 1
ATOM 1435 N N . ALA A 1 177 ? -3.328 -14.262 -5.711 1.00 97.12 177 ALA A N 1
ATOM 1436 C CA . ALA A 1 177 ? -2.136 -14.070 -6.541 1.00 97.12 177 ALA A CA 1
ATOM 1437 C C . ALA A 1 177 ? -1.136 -15.231 -6.405 1.00 97.12 177 ALA A C 1
ATOM 1439 O O . ALA A 1 177 ? -0.508 -15.646 -7.384 1.00 97.12 177 ALA A O 1
ATOM 1440 N N . MET A 1 178 ? -0.981 -15.771 -5.192 1.00 97.44 178 MET A N 1
ATOM 1441 C CA . MET A 1 178 ? -0.094 -16.908 -4.952 1.00 97.44 178 MET A CA 1
ATOM 1442 C C . MET A 1 178 ? -0.587 -18.191 -5.619 1.00 97.44 178 MET A C 1
ATOM 1444 O O . MET A 1 178 ? 0.259 -18.985 -6.017 1.00 97.44 178 MET A O 1
ATOM 1448 N N . CYS A 1 179 ? -1.896 -18.379 -5.822 1.00 96.62 179 CYS A N 1
ATOM 1449 C CA . CYS A 1 179 ? -2.415 -19.523 -6.579 1.00 96.62 179 CYS A CA 1
ATOM 1450 C C . CYS A 1 179 ? -1.800 -19.600 -7.986 1.00 96.62 179 CYS A C 1
ATOM 1452 O O . CYS A 1 179 ? -1.380 -20.674 -8.400 1.00 96.62 179 CYS A O 1
ATOM 1454 N N . PHE A 1 180 ? -1.648 -18.467 -8.678 1.00 95.94 180 PHE A N 1
ATOM 1455 C CA . PHE A 1 180 ? -0.991 -18.422 -9.990 1.00 95.94 180 PHE A CA 1
ATOM 1456 C C . PHE A 1 180 ? 0.533 -18.539 -9.888 1.00 95.94 180 PHE A C 1
ATOM 1458 O O . PHE A 1 180 ? 1.166 -19.274 -10.641 1.00 95.94 180 PHE A O 1
ATOM 1465 N N . MET A 1 181 ? 1.148 -17.817 -8.947 1.00 96.06 181 MET A N 1
ATOM 1466 C CA . MET A 1 181 ? 2.611 -17.748 -8.822 1.00 96.06 181 MET A CA 1
ATOM 1467 C C . MET A 1 181 ? 3.256 -19.049 -8.335 1.00 96.06 181 MET A C 1
ATOM 1469 O O . MET A 1 181 ? 4.425 -19.308 -8.647 1.00 96.06 181 MET A O 1
ATOM 1473 N N . MET A 1 182 ? 2.508 -19.833 -7.558 1.00 95.25 182 MET A N 1
ATOM 1474 C CA . MET A 1 182 ? 2.940 -21.093 -6.953 1.00 95.25 182 MET A CA 1
ATOM 1475 C C . MET A 1 182 ? 2.396 -22.323 -7.686 1.00 95.25 182 MET A C 1
ATOM 1477 O O . MET A 1 182 ? 2.657 -23.442 -7.244 1.00 95.25 182 MET A O 1
ATOM 1481 N N . ASP A 1 183 ? 1.678 -22.145 -8.800 1.00 95.00 183 ASP A N 1
ATOM 1482 C CA . ASP A 1 183 ? 1.226 -23.264 -9.622 1.00 95.00 183 ASP A CA 1
ATOM 1483 C C . ASP A 1 183 ? 2.442 -24.107 -10.082 1.00 95.00 183 ASP A C 1
ATOM 1485 O O . ASP A 1 183 ? 3.386 -23.559 -10.672 1.00 95.00 183 ASP A O 1
ATOM 1489 N N . PRO A 1 184 ? 2.473 -25.429 -9.825 1.00 91.62 184 PRO A N 1
ATOM 1490 C CA . PRO A 1 184 ? 3.626 -26.265 -10.162 1.00 91.62 184 PRO A CA 1
ATOM 1491 C C . PR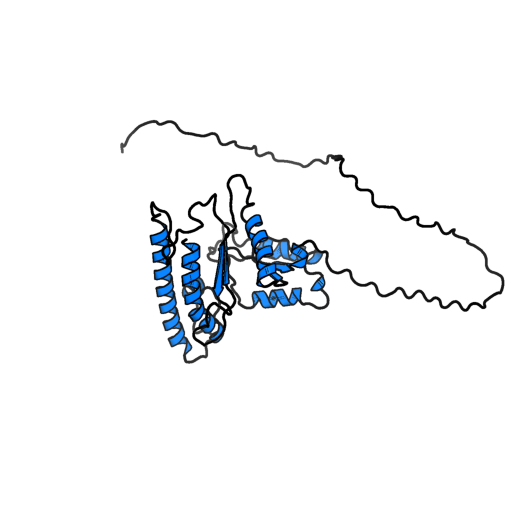O A 1 184 ? 3.942 -26.340 -11.663 1.00 91.62 184 PRO A C 1
ATOM 1493 O O . PRO A 1 184 ? 5.097 -26.577 -12.034 1.00 91.62 184 PRO A O 1
ATOM 1496 N N . LEU A 1 185 ? 2.934 -26.156 -12.519 1.00 89.62 185 LEU A N 1
ATOM 1497 C CA . LEU A 1 185 ? 3.017 -26.296 -13.971 1.00 89.62 185 LEU A CA 1
ATOM 1498 C C . LEU A 1 185 ? 3.321 -24.953 -14.643 1.00 89.62 185 LEU A C 1
ATOM 1500 O O . LEU A 1 185 ? 4.231 -24.858 -15.472 1.00 89.62 185 LEU A O 1
ATOM 1504 N N . LEU A 1 186 ? 2.573 -23.914 -14.275 1.00 88.25 186 LEU A N 1
ATOM 1505 C CA . LEU A 1 186 ? 2.586 -22.605 -14.925 1.00 88.25 186 LEU A CA 1
ATOM 1506 C C . LEU A 1 186 ? 3.337 -21.547 -14.118 1.00 88.25 186 LEU A C 1
ATOM 1508 O O . LEU A 1 186 ? 3.963 -20.667 -14.712 1.00 88.25 186 LEU A O 1
ATOM 1512 N N . GLY A 1 187 ? 3.362 -21.649 -12.788 1.00 93.12 187 GLY A N 1
ATOM 1513 C CA . GLY A 1 187 ? 3.813 -20.577 -11.896 1.00 93.12 187 GLY A CA 1
ATOM 1514 C C . GLY A 1 187 ? 5.239 -20.105 -12.166 1.00 93.12 187 GLY A C 1
ATOM 1515 O O . GLY A 1 187 ? 5.515 -18.905 -12.144 1.00 93.12 187 GLY A O 1
ATOM 1516 N N . LYS A 1 188 ? 6.144 -21.016 -12.551 1.00 91.56 188 LYS A N 1
ATOM 1517 C CA . LYS A 1 188 ? 7.537 -20.678 -12.917 1.00 91.56 188 LYS A CA 1
ATOM 1518 C C . LYS A 1 188 ? 7.648 -19.731 -14.115 1.00 91.56 188 LYS A C 1
ATOM 1520 O O . LYS A 1 188 ? 8.658 -19.044 -14.231 1.00 91.56 188 LYS A O 1
ATOM 1525 N N . LYS A 1 189 ? 6.652 -19.710 -15.003 1.00 92.56 189 LYS A N 1
ATOM 1526 C CA . LYS A 1 189 ? 6.608 -18.841 -16.187 1.00 92.56 189 LYS A CA 1
ATOM 1527 C C . LYS A 1 189 ? 5.840 -17.539 -15.945 1.00 92.56 189 LYS A C 1
ATOM 1529 O O . LYS A 1 189 ? 5.924 -16.641 -16.773 1.00 92.56 189 LYS A O 1
ATOM 1534 N N . VAL A 1 190 ? 5.131 -17.417 -14.822 1.00 95.81 190 VAL A N 1
ATOM 1535 C CA . VAL A 1 190 ? 4.393 -16.201 -14.464 1.00 95.81 190 VAL A CA 1
ATOM 1536 C C . VAL A 1 190 ? 5.374 -15.129 -13.986 1.00 95.81 190 VAL A C 1
ATOM 1538 O O . VAL A 1 190 ? 6.113 -15.328 -13.012 1.00 95.81 190 VAL A O 1
ATOM 1541 N N . CYS A 1 191 ? 5.391 -13.990 -14.681 1.00 96.38 191 CYS A N 1
ATOM 1542 C CA . CYS A 1 191 ? 6.198 -12.822 -14.329 1.00 96.38 191 CYS A CA 1
ATOM 1543 C C . CYS A 1 191 ? 5.461 -11.878 -13.373 1.00 96.38 191 CYS A C 1
ATOM 1545 O O . CYS A 1 191 ? 6.081 -11.351 -12.448 1.00 96.38 191 CYS A O 1
ATOM 1547 N N . TYR A 1 192 ? 4.153 -11.698 -13.553 1.00 97.62 192 TYR A N 1
ATOM 1548 C CA . TYR A 1 192 ? 3.296 -10.948 -12.646 1.00 97.62 192 TYR A CA 1
ATOM 1549 C C . TYR A 1 192 ? 1.831 -11.396 -12.722 1.00 97.62 192 TYR A C 1
ATOM 1551 O O . TYR A 1 192 ? 1.431 -12.049 -13.681 1.00 97.62 192 TYR A O 1
ATOM 1559 N N . VAL A 1 193 ? 1.044 -11.035 -11.706 1.00 97.81 193 VAL A N 1
ATOM 1560 C CA . VAL A 1 193 ? -0.421 -11.177 -11.675 1.00 97.81 193 VAL A CA 1
ATOM 1561 C C . VAL A 1 193 ? -1.025 -9.783 -11.535 1.00 97.81 193 VAL A C 1
ATOM 1563 O O . VAL A 1 193 ? -0.785 -9.114 -10.528 1.00 97.81 193 VAL A O 1
ATOM 1566 N N . GLN A 1 194 ? -1.784 -9.345 -12.541 1.00 97.75 194 GLN A N 1
ATOM 1567 C CA . GLN A 1 194 ? -2.455 -8.043 -12.564 1.00 97.75 194 GLN A CA 1
ATOM 1568 C C . GLN A 1 194 ? -3.900 -8.186 -12.079 1.00 97.75 194 GLN A C 1
ATOM 1570 O O . GLN A 1 194 ? -4.677 -8.941 -12.659 1.00 97.75 194 GLN A O 1
ATOM 1575 N N . PHE A 1 195 ? -4.277 -7.423 -11.053 1.00 96.31 195 PHE A N 1
ATOM 1576 C CA . PHE A 1 195 ? -5.669 -7.325 -10.616 1.00 96.31 195 PHE A CA 1
ATOM 1577 C C . PHE A 1 195 ? -6.417 -6.234 -11.398 1.00 96.31 195 PHE A C 1
ATOM 1579 O O . PHE A 1 195 ? -5.820 -5.202 -11.724 1.00 96.31 195 PHE A O 1
ATOM 1586 N N . PRO A 1 196 ? -7.716 -6.419 -11.690 1.00 94.06 196 PRO A N 1
ATOM 1587 C CA . PRO A 1 196 ? -8.536 -5.360 -12.265 1.00 94.06 196 PRO A CA 1
ATOM 1588 C C . PRO A 1 196 ? -8.737 -4.234 -11.244 1.00 94.06 196 PRO A C 1
ATOM 1590 O O . PRO A 1 196 ? -9.053 -4.492 -10.080 1.00 94.06 196 PRO A O 1
ATOM 1593 N N . GLN A 1 197 ? -8.585 -2.986 -11.683 1.00 92.56 197 GLN A N 1
ATOM 1594 C CA . GLN A 1 197 ? -8.872 -1.819 -10.847 1.00 92.56 197 GLN A CA 1
ATOM 1595 C C . GLN A 1 197 ? -10.381 -1.573 -10.831 1.00 92.56 197 GLN A C 1
ATOM 1597 O O . GLN A 1 197 ? -11.045 -1.651 -11.866 1.00 92.56 197 GLN A O 1
ATOM 1602 N N . ARG A 1 198 ? -10.931 -1.302 -9.648 1.00 92.50 198 ARG A N 1
ATOM 1603 C CA . ARG A 1 198 ? -12.338 -0.947 -9.453 1.00 92.50 198 ARG A CA 1
ATOM 1604 C C . ARG A 1 198 ? -12.395 0.317 -8.613 1.00 92.50 198 ARG A C 1
ATOM 1606 O O . ARG A 1 198 ? -11.634 0.441 -7.658 1.00 92.50 198 ARG A O 1
ATOM 1613 N N . PHE A 1 199 ? -13.297 1.217 -8.984 1.00 91.75 199 PHE A N 1
ATOM 1614 C CA . PHE A 1 199 ? -13.453 2.515 -8.342 1.00 91.75 199 PHE A CA 1
ATOM 1615 C C . PHE A 1 199 ? -14.784 2.572 -7.592 1.00 91.75 199 PHE A C 1
ATOM 1617 O O . PHE A 1 199 ? -15.814 2.116 -8.098 1.00 91.75 199 PHE A O 1
ATOM 1624 N N . ASP A 1 200 ? -14.743 3.138 -6.391 1.00 89.62 200 ASP A N 1
ATOM 1625 C CA . ASP A 1 200 ? -15.919 3.407 -5.567 1.00 89.62 200 ASP A CA 1
ATOM 1626 C C . ASP A 1 200 ? -16.521 4.783 -5.916 1.00 89.62 200 ASP A C 1
ATOM 1628 O O . ASP A 1 200 ? -15.927 5.576 -6.646 1.00 89.62 200 ASP A O 1
ATOM 1632 N N . GLY A 1 201 ? -17.719 5.084 -5.402 1.00 87.69 201 GLY A N 1
ATOM 1633 C CA . GLY A 1 201 ? -18.324 6.422 -5.534 1.00 87.69 201 GLY A CA 1
ATOM 1634 C C . GLY A 1 201 ? -18.834 6.780 -6.935 1.00 87.69 201 GLY A C 1
ATOM 1635 O O . GLY A 1 201 ? -19.000 7.954 -7.252 1.00 87.69 201 GLY A O 1
ATOM 1636 N N . ILE A 1 202 ? -19.087 5.782 -7.782 1.00 88.88 202 ILE A N 1
ATOM 1637 C CA . ILE A 1 202 ? -19.563 5.992 -9.152 1.00 88.88 202 ILE A CA 1
ATOM 1638 C C . ILE A 1 202 ? -21.076 6.211 -9.151 1.00 88.88 202 ILE A C 1
ATOM 1640 O O . ILE A 1 202 ? -21.824 5.384 -8.622 1.00 88.88 202 ILE A O 1
ATOM 1644 N N . ASP A 1 203 ? -21.521 7.302 -9.781 1.00 90.12 203 ASP A N 1
ATOM 1645 C CA . ASP A 1 203 ? -22.945 7.593 -9.957 1.00 90.12 203 ASP A CA 1
ATOM 1646 C C . ASP A 1 203 ? -23.669 6.473 -10.722 1.00 90.12 203 ASP A C 1
ATOM 1648 O O . ASP A 1 203 ? -23.086 5.762 -11.545 1.00 90.12 203 ASP A O 1
ATOM 1652 N N . ARG A 1 204 ? -24.978 6.348 -10.487 1.00 90.62 204 ARG A N 1
ATOM 1653 C CA . ARG A 1 204 ? -25.836 5.360 -11.145 1.00 90.62 204 ARG A CA 1
ATOM 1654 C C . ARG A 1 204 ? -25.746 5.418 -12.671 1.00 90.62 204 ARG A C 1
ATOM 1656 O O . ARG A 1 204 ? -25.825 4.366 -13.301 1.00 90.62 204 ARG A O 1
ATOM 1663 N N . HIS A 1 205 ? -25.598 6.609 -13.249 1.00 92.31 205 HIS A N 1
ATOM 1664 C CA . HIS A 1 205 ? -25.573 6.784 -14.701 1.00 92.31 205 HIS A CA 1
ATOM 1665 C C . HIS A 1 205 ? -24.188 6.562 -15.310 1.00 92.31 205 HIS A C 1
ATOM 1667 O O . HIS A 1 205 ? -24.109 6.391 -16.521 1.00 92.31 205 HIS A O 1
ATOM 1673 N N . ASP A 1 206 ? -23.117 6.600 -14.503 1.00 92.12 206 ASP A N 1
ATOM 1674 C CA . ASP A 1 206 ? -21.717 6.480 -14.939 1.00 92.12 206 ASP A CA 1
ATOM 1675 C C . ASP A 1 206 ? -21.429 7.204 -16.272 1.00 92.12 206 ASP A C 1
ATOM 1677 O O . ASP A 1 206 ? -20.832 6.651 -17.194 1.00 92.12 206 ASP A O 1
ATOM 1681 N N . ARG A 1 207 ? -21.897 8.456 -16.402 1.00 91.81 207 ARG A N 1
ATOM 1682 C CA . ARG A 1 207 ? -21.838 9.219 -17.666 1.00 91.81 207 ARG A CA 1
ATOM 1683 C C . ARG A 1 207 ? -20.409 9.395 -18.190 1.00 91.81 207 ARG A C 1
ATOM 1685 O O . ARG A 1 207 ? -20.206 9.521 -19.391 1.00 91.81 207 ARG A O 1
ATOM 1692 N N . TYR A 1 208 ? -19.434 9.418 -17.285 1.00 92.38 208 TYR A N 1
ATOM 1693 C CA . TYR A 1 208 ? -18.013 9.537 -17.615 1.00 92.38 208 TYR A CA 1
ATOM 1694 C C . TYR A 1 208 ? -17.328 8.185 -17.856 1.00 92.38 208 TYR A C 1
ATOM 1696 O O . TYR A 1 208 ? -16.130 8.160 -18.114 1.00 92.38 208 TYR A O 1
ATOM 1704 N N . ALA A 1 209 ? -18.070 7.072 -17.793 1.00 90.81 209 ALA A N 1
ATOM 1705 C CA . ALA A 1 209 ? -17.567 5.713 -17.981 1.00 90.81 209 ALA A CA 1
ATOM 1706 C C . ALA A 1 209 ? -16.359 5.376 -17.082 1.00 90.81 209 ALA A C 1
ATOM 1708 O O . ALA A 1 209 ? -15.449 4.638 -17.471 1.00 90.81 209 ALA A O 1
ATOM 1709 N N . ASN A 1 210 ? -16.366 5.885 -15.847 1.00 90.50 210 ASN A N 1
ATOM 1710 C CA . ASN A 1 210 ? -15.245 5.781 -14.913 1.00 90.50 210 ASN A CA 1
ATOM 1711 C C . ASN A 1 210 ? -15.024 4.349 -14.412 1.00 90.50 210 ASN A C 1
ATOM 1713 O O . ASN A 1 210 ? -13.942 4.028 -13.925 1.00 90.50 210 ASN A O 1
ATOM 1717 N N . ARG A 1 211 ? -16.003 3.447 -14.569 1.00 88.94 211 ARG A N 1
ATOM 1718 C CA . ARG A 1 211 ? -15.800 2.013 -14.290 1.00 88.94 211 ARG A CA 1
ATOM 1719 C C . ARG A 1 211 ? -14.778 1.362 -15.213 1.00 88.94 211 ARG A C 1
ATOM 1721 O O . ARG A 1 211 ? -14.229 0.322 -14.852 1.00 88.94 211 ARG A O 1
ATOM 1728 N N . ASN A 1 212 ? -14.595 1.916 -16.413 1.00 90.12 212 ASN A N 1
ATOM 1729 C CA . ASN A 1 212 ? -13.716 1.395 -17.456 1.00 90.12 212 ASN A CA 1
ATOM 1730 C C . ASN A 1 212 ? -13.877 -0.126 -17.702 1.00 90.12 212 ASN A C 1
ATOM 1732 O O . ASN A 1 212 ? -12.910 -0.877 -17.858 1.00 90.12 212 ASN A O 1
ATOM 1736 N N . VAL A 1 213 ? -15.134 -0.594 -17.701 1.00 90.19 213 VAL A N 1
ATOM 1737 C CA . VAL A 1 213 ? -15.491 -2.025 -17.762 1.00 90.19 213 VAL A CA 1
ATOM 1738 C C . VAL A 1 213 ? -14.971 -2.674 -19.041 1.00 90.19 213 VAL A C 1
ATOM 1740 O O . VAL A 1 213 ? -14.441 -3.775 -18.990 1.00 90.19 213 VAL A O 1
ATOM 1743 N N . VAL A 1 214 ? -15.065 -1.997 -20.188 1.00 92.81 214 VAL A N 1
ATOM 1744 C CA . VAL A 1 214 ? -14.618 -2.555 -21.477 1.00 92.81 214 VAL A CA 1
ATOM 1745 C C . VAL A 1 214 ? -13.129 -2.904 -21.435 1.00 92.81 214 VAL A C 1
ATOM 1747 O O . VAL A 1 214 ? -12.728 -3.997 -21.833 1.00 92.81 214 VAL A O 1
ATOM 1750 N N . PHE A 1 215 ? -12.302 -2.012 -20.894 1.00 93.62 215 PHE A N 1
ATOM 1751 C CA . PHE A 1 215 ? -10.869 -2.252 -20.797 1.00 93.62 215 PHE A CA 1
ATOM 1752 C C . PHE A 1 215 ? -10.545 -3.415 -19.850 1.00 93.62 215 PHE A C 1
ATOM 1754 O O . PHE A 1 215 ? -9.836 -4.342 -20.243 1.00 93.62 215 PHE A O 1
ATOM 1761 N N . PHE A 1 216 ? -11.088 -3.404 -18.628 1.00 93.38 216 PHE A N 1
ATOM 1762 C CA . PHE A 1 216 ? -10.737 -4.399 -17.609 1.00 93.38 216 PHE A CA 1
ATOM 1763 C C . PHE A 1 216 ? -11.433 -5.755 -17.780 1.00 93.38 216 PHE A C 1
ATOM 1765 O O . PHE A 1 216 ? -10.832 -6.784 -17.476 1.00 93.38 216 PHE A O 1
ATOM 1772 N N . ASP A 1 217 ? -12.678 -5.787 -18.253 1.00 93.25 217 ASP A N 1
ATOM 1773 C CA . ASP A 1 217 ? -13.474 -7.016 -18.330 1.00 93.25 217 ASP A CA 1
ATOM 1774 C C . ASP A 1 217 ? -13.521 -7.654 -19.714 1.00 93.25 217 ASP A C 1
ATOM 1776 O O . ASP A 1 217 ? -13.792 -8.851 -19.783 1.00 93.25 217 ASP A O 1
ATOM 1780 N N . ILE A 1 218 ? -13.254 -6.903 -20.786 1.00 94.38 218 ILE A N 1
ATOM 1781 C CA . ILE A 1 218 ? -13.256 -7.437 -22.154 1.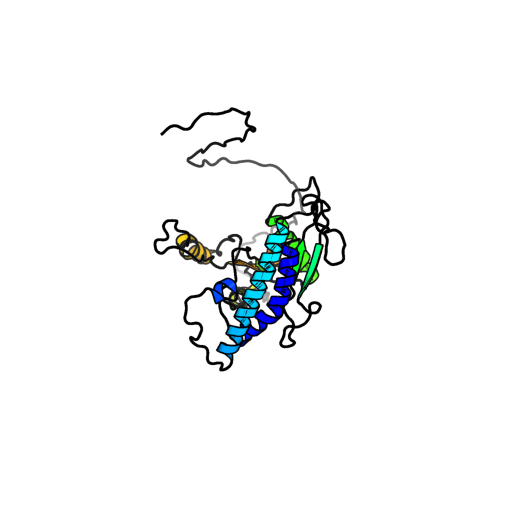00 94.38 218 ILE A CA 1
ATOM 1782 C C . ILE A 1 218 ? -11.822 -7.521 -22.673 1.00 94.38 218 ILE A C 1
ATOM 1784 O O . ILE A 1 218 ? -11.309 -8.620 -22.879 1.00 94.38 218 ILE A O 1
ATOM 1788 N N . ASN A 1 219 ? -11.139 -6.382 -22.815 1.00 95.19 219 ASN A N 1
ATOM 1789 C CA . ASN A 1 219 ? -9.828 -6.347 -23.471 1.00 95.19 219 ASN A CA 1
ATOM 1790 C C . ASN A 1 219 ? -8.764 -7.127 -22.688 1.00 95.19 219 ASN A C 1
ATOM 1792 O O . ASN A 1 219 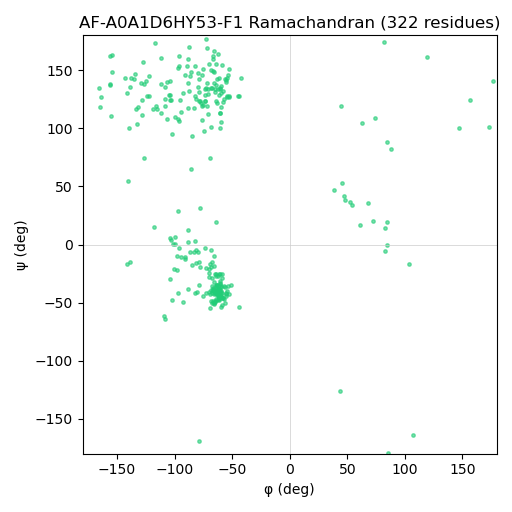? -8.089 -7.981 -23.260 1.00 95.19 219 ASN A O 1
ATOM 1796 N N . MET A 1 220 ? -8.634 -6.891 -21.378 1.00 95.50 220 MET A N 1
ATOM 1797 C CA . MET A 1 220 ? -7.629 -7.587 -20.560 1.00 95.50 220 MET A CA 1
ATOM 1798 C C . MET A 1 220 ? -7.854 -9.095 -20.496 1.00 95.50 220 MET A C 1
ATOM 1800 O O . MET A 1 220 ? -6.890 -9.850 -20.584 1.00 95.50 220 MET A O 1
ATOM 1804 N N . LYS A 1 221 ? -9.113 -9.542 -20.398 1.00 95.25 221 LYS A N 1
ATOM 1805 C CA . LYS A 1 221 ? -9.435 -10.977 -20.417 1.00 95.25 221 LYS A CA 1
ATOM 1806 C C . LYS A 1 221 ? -9.148 -11.605 -21.780 1.00 95.25 221 LYS A C 1
ATOM 1808 O O . LYS A 1 221 ? -8.681 -12.736 -21.837 1.00 95.25 221 LYS A O 1
ATOM 1813 N N . GLY A 1 222 ? -9.372 -10.870 -22.870 1.00 96.19 222 GLY A N 1
ATOM 1814 C CA . GLY A 1 222 ? -8.991 -11.311 -24.212 1.00 96.19 222 GLY A CA 1
ATOM 1815 C C . GLY A 1 222 ? -7.479 -11.512 -24.358 1.00 96.19 222 GLY A C 1
ATOM 1816 O O . GLY A 1 222 ? -7.041 -12.539 -24.871 1.00 96.19 222 GLY A O 1
ATOM 1817 N N . LEU A 1 223 ? -6.674 -10.568 -23.855 1.00 96.19 223 LEU A N 1
ATOM 1818 C CA . LEU A 1 223 ? -5.207 -10.664 -23.874 1.00 96.19 223 LEU A CA 1
ATOM 1819 C C . LEU A 1 223 ? -4.671 -11.804 -22.994 1.00 96.19 223 LEU A C 1
ATOM 1821 O O . LEU A 1 223 ? -3.661 -12.429 -23.337 1.00 96.19 223 LEU A O 1
ATOM 1825 N N . ASP A 1 224 ? -5.364 -12.103 -21.894 1.00 95.62 224 ASP A N 1
ATOM 1826 C CA . ASP A 1 224 ? -5.025 -13.206 -20.992 1.00 95.62 224 ASP A CA 1
ATOM 1827 C C . ASP A 1 224 ? -5.070 -14.576 -21.687 1.00 95.62 224 ASP A C 1
ATOM 1829 O O . ASP A 1 224 ? -4.240 -15.440 -21.418 1.00 95.62 224 ASP A O 1
ATOM 1833 N N . GLY A 1 225 ? -5.951 -14.744 -22.680 1.00 94.81 225 GLY A N 1
ATOM 1834 C CA . GLY A 1 225 ? -6.021 -15.961 -23.494 1.00 94.81 225 GLY A CA 1
ATOM 1835 C C . GLY A 1 225 ? -4.815 -16.198 -24.415 1.00 94.81 225 GLY A C 1
ATOM 1836 O O . GLY A 1 225 ? -4.655 -17.307 -24.923 1.00 94.81 225 GLY A O 1
ATOM 1837 N N . ILE A 1 226 ? -3.970 -15.185 -24.644 1.00 95.06 226 ILE A N 1
ATOM 1838 C CA . ILE A 1 226 ? -2.802 -15.275 -25.534 1.00 95.06 226 ILE A CA 1
ATOM 1839 C C . ILE A 1 226 ? -1.501 -15.257 -24.726 1.00 95.06 226 ILE A C 1
ATOM 1841 O O . ILE A 1 226 ? -0.717 -16.202 -24.793 1.00 95.06 226 ILE A O 1
ATOM 1845 N N . GLN A 1 227 ? -1.245 -14.167 -23.996 1.00 94.62 227 GLN A N 1
ATOM 1846 C CA . GLN A 1 227 ? 0.042 -13.930 -23.324 1.00 94.62 227 GLN A CA 1
ATOM 1847 C C . GLN A 1 227 ? -0.094 -13.340 -21.913 1.00 94.62 227 GLN A C 1
ATOM 1849 O O . GLN A 1 227 ? 0.881 -13.372 -21.156 1.00 94.62 227 GLN A O 1
ATOM 1854 N N . GLY A 1 228 ? -1.266 -12.816 -21.555 1.00 95.44 228 GLY A N 1
ATOM 1855 C CA . GLY A 1 228 ? -1.501 -12.122 -20.292 1.00 95.44 228 GLY A CA 1
ATOM 1856 C C . GLY A 1 228 ? -1.947 -10.667 -20.490 1.00 95.44 228 GLY A C 1
ATOM 1857 O O . GLY A 1 228 ? -1.721 -10.085 -21.556 1.00 95.44 228 GLY A O 1
ATOM 1858 N N . PRO A 1 229 ? -2.554 -10.053 -19.461 1.00 96.31 229 PRO A N 1
ATOM 1859 C CA . PRO A 1 229 ? -2.863 -8.625 -19.450 1.00 96.31 229 PRO A CA 1
ATOM 1860 C C . PRO A 1 229 ? -1.583 -7.778 -19.448 1.00 96.31 229 PRO A C 1
ATOM 1862 O O . PRO A 1 229 ? -0.497 -8.276 -19.164 1.00 96.31 229 PRO A O 1
ATOM 1865 N N . ILE A 1 230 ? -1.715 -6.476 -19.713 1.00 96.12 230 ILE A N 1
ATOM 1866 C CA . ILE A 1 230 ? -0.615 -5.511 -19.558 1.00 96.12 230 ILE A CA 1
ATOM 1867 C C . ILE A 1 230 ? -0.584 -4.925 -18.141 1.00 96.12 230 ILE A C 1
ATOM 1869 O O . ILE A 1 230 ? -1.610 -4.819 -17.469 1.00 96.12 230 ILE A O 1
ATOM 1873 N N . TYR A 1 231 ? 0.595 -4.491 -17.693 1.00 96.88 231 TYR A N 1
ATOM 1874 C CA . TYR A 1 231 ? 0.736 -3.757 -16.437 1.00 96.88 231 TYR A CA 1
ATOM 1875 C C . TYR A 1 231 ? 0.155 -2.342 -16.551 1.00 96.88 231 TYR A C 1
ATOM 1877 O O . TYR A 1 231 ? 0.521 -1.583 -17.448 1.00 96.88 231 TYR A O 1
ATOM 1885 N N . VAL A 1 232 ? -0.706 -1.974 -15.599 1.00 96.00 232 VAL A N 1
ATOM 1886 C CA . VAL A 1 232 ? -1.485 -0.718 -15.627 1.00 96.00 232 VAL A CA 1
ATOM 1887 C C . VAL A 1 232 ? -1.179 0.240 -14.468 1.00 96.00 232 VAL A C 1
ATOM 1889 O O . VAL A 1 232 ? -1.927 1.179 -14.223 1.00 96.00 232 VAL A O 1
ATOM 1892 N N . GLY A 1 233 ? -0.079 0.034 -13.737 1.00 95.50 233 GLY A N 1
ATOM 1893 C CA . GLY A 1 233 ? 0.442 1.027 -12.783 1.00 95.50 233 GLY A CA 1
ATOM 1894 C C . GLY A 1 233 ? 0.183 0.770 -11.293 1.00 95.50 233 GLY A C 1
ATOM 1895 O O . GLY A 1 233 ? 0.898 1.346 -10.470 1.00 95.50 233 GLY A O 1
ATOM 1896 N N . THR A 1 234 ? -0.757 -0.113 -10.939 1.00 96.19 234 THR A N 1
ATOM 1897 C CA . THR A 1 234 ? -1.133 -0.477 -9.555 1.00 96.19 234 THR A CA 1
ATOM 1898 C C . THR A 1 234 ? -1.763 -1.875 -9.515 1.00 96.19 234 THR A C 1
ATOM 1900 O O . THR A 1 234 ? -2.182 -2.401 -10.551 1.00 96.19 234 THR A O 1
ATOM 1903 N N . GLY A 1 235 ? -1.823 -2.489 -8.331 1.00 96.75 235 GLY A N 1
ATOM 1904 C CA . GLY A 1 235 ? -2.517 -3.755 -8.103 1.00 96.75 235 GLY A CA 1
ATOM 1905 C C . GLY A 1 235 ? -1.857 -4.938 -8.805 1.00 96.75 235 GLY A C 1
ATOM 1906 O O . GLY A 1 235 ? -2.556 -5.817 -9.303 1.00 96.75 235 GLY A O 1
ATOM 1907 N N . CYS A 1 236 ? -0.527 -4.952 -8.894 1.00 97.81 236 CYS A N 1
ATOM 1908 C CA . CYS A 1 236 ? 0.206 -5.987 -9.610 1.00 97.81 236 CYS A CA 1
ATOM 1909 C C . CYS A 1 236 ? 1.236 -6.671 -8.706 1.00 97.81 236 CYS A C 1
ATOM 1911 O O . CYS A 1 236 ? 2.052 -6.015 -8.054 1.00 97.81 236 CYS A O 1
ATOM 1913 N N . VAL A 1 237 ? 1.188 -8.005 -8.655 1.00 98.25 237 VAL A N 1
ATOM 1914 C CA . VAL A 1 237 ? 2.147 -8.829 -7.908 1.00 98.25 237 VAL A CA 1
ATOM 1915 C C . VAL A 1 237 ? 3.222 -9.313 -8.864 1.00 98.25 237 VAL A C 1
ATOM 1917 O O . VAL A 1 237 ? 2.979 -10.212 -9.660 1.00 98.25 237 VAL A O 1
ATOM 1920 N N . PHE A 1 238 ? 4.418 -8.747 -8.769 1.00 98.31 238 PHE A N 1
ATOM 1921 C CA . PHE A 1 238 ? 5.569 -9.079 -9.601 1.00 98.31 238 PHE A CA 1
ATOM 1922 C C . PHE A 1 238 ? 6.438 -10.171 -8.988 1.00 98.31 238 PHE A C 1
ATOM 1924 O O . PHE A 1 238 ? 6.669 -10.200 -7.780 1.00 98.31 238 PHE A O 1
ATOM 1931 N N . ARG A 1 239 ? 7.030 -11.009 -9.839 1.00 97.69 239 ARG A N 1
ATOM 1932 C CA . ARG A 1 239 ? 8.182 -11.849 -9.503 1.00 97.69 239 ARG A CA 1
ATOM 1933 C C . ARG A 1 239 ? 9.449 -10.994 -9.538 1.00 97.69 239 ARG A C 1
ATOM 1935 O O . ARG A 1 239 ? 9.793 -10.426 -10.572 1.00 97.69 239 ARG A O 1
ATOM 1942 N N . ARG A 1 240 ? 10.202 -10.954 -8.435 1.00 97.56 240 ARG A N 1
ATOM 1943 C CA . ARG A 1 240 ? 11.428 -10.140 -8.314 1.00 97.56 240 ARG A CA 1
ATOM 1944 C C . ARG A 1 240 ? 12.450 -10.431 -9.414 1.00 97.56 240 ARG A C 1
ATOM 1946 O O . ARG A 1 240 ? 13.005 -9.504 -9.986 1.00 97.56 240 ARG A O 1
ATOM 1953 N N . GLN A 1 241 ? 12.685 -11.706 -9.726 1.00 96.62 241 GLN A N 1
ATOM 1954 C CA . GLN A 1 241 ? 13.635 -12.092 -10.777 1.00 96.62 241 GLN A CA 1
ATOM 1955 C C . GLN A 1 241 ? 13.249 -11.528 -12.150 1.00 96.62 241 GLN A C 1
ATOM 1957 O O . GLN A 1 241 ? 14.126 -11.093 -12.890 1.00 96.62 241 GLN A O 1
ATOM 1962 N N . ALA A 1 242 ? 11.950 -11.458 -12.458 1.00 96.44 242 ALA A N 1
ATOM 1963 C CA . ALA A 1 242 ? 11.480 -10.862 -13.703 1.00 96.44 242 ALA A CA 1
ATOM 1964 C C . ALA A 1 242 ? 11.766 -9.350 -13.742 1.00 96.44 242 ALA A C 1
ATOM 1966 O O . ALA A 1 242 ? 12.226 -8.845 -14.760 1.00 96.44 242 ALA A O 1
ATOM 1967 N N . LEU A 1 243 ? 11.597 -8.637 -12.619 1.00 96.62 243 LEU A N 1
ATOM 1968 C CA . LEU A 1 243 ? 11.967 -7.215 -12.517 1.00 96.62 243 LEU A CA 1
ATOM 1969 C C . LEU A 1 243 ? 13.474 -6.967 -12.681 1.00 96.62 243 LEU A C 1
ATOM 1971 O O . LEU A 1 243 ? 13.871 -5.891 -13.117 1.00 96.62 243 LEU A O 1
ATOM 1975 N N . TYR A 1 244 ? 14.315 -7.946 -12.345 1.00 97.06 244 TYR A N 1
ATOM 1976 C CA . TYR A 1 244 ? 15.761 -7.885 -12.582 1.00 97.06 244 TYR A CA 1
ATOM 1977 C C . TYR A 1 244 ? 16.161 -8.246 -14.018 1.00 97.06 244 TYR A C 1
ATOM 1979 O O . TYR A 1 244 ? 17.336 -8.141 -14.357 1.00 97.06 244 TYR A O 1
ATOM 1987 N N . GLY A 1 245 ? 15.208 -8.653 -14.860 1.00 96.19 245 GLY A N 1
ATOM 1988 C CA . GLY A 1 245 ? 15.460 -9.011 -16.253 1.00 96.19 245 GLY A CA 1
ATOM 1989 C C . GLY A 1 245 ? 15.917 -10.455 -16.461 1.00 96.19 245 GLY A C 1
ATOM 1990 O O . GLY A 1 245 ? 16.497 -10.755 -17.500 1.00 96.19 245 GLY A O 1
ATOM 1991 N N . TYR A 1 246 ? 15.679 -11.358 -15.502 1.00 95.75 246 TYR A N 1
ATOM 1992 C CA . TYR A 1 246 ? 15.891 -12.787 -15.736 1.00 95.75 246 TYR A CA 1
ATOM 1993 C C . TYR A 1 246 ? 14.725 -13.383 -16.526 1.00 95.75 246 TYR A C 1
ATOM 1995 O O . TYR A 1 246 ? 13.561 -13.228 -16.148 1.00 95.75 246 TYR A O 1
ATOM 2003 N N . ASP A 1 247 ? 15.060 -14.127 -17.579 1.00 92.75 247 ASP A N 1
ATOM 2004 C CA . ASP A 1 247 ? 14.091 -14.888 -18.362 1.00 92.75 247 ASP A CA 1
ATOM 2005 C C . ASP A 1 247 ? 13.427 -15.998 -17.540 1.00 92.75 247 ASP A C 1
ATOM 2007 O O . ASP A 1 247 ? 13.996 -16.551 -16.591 1.00 92.75 247 ASP A O 1
ATOM 2011 N N . ALA A 1 248 ? 12.224 -16.386 -17.970 1.00 90.88 248 ALA A N 1
ATOM 2012 C CA . ALA A 1 248 ? 11.538 -17.542 -17.415 1.00 90.88 248 ALA A CA 1
ATOM 2013 C C . ALA A 1 248 ? 12.414 -18.812 -17.527 1.00 90.88 248 ALA A C 1
ATOM 2015 O O . ALA A 1 248 ? 13.075 -19.029 -18.552 1.00 90.88 248 ALA A O 1
ATOM 2016 N N . PRO A 1 249 ? 12.398 -19.704 -16.516 1.00 88.00 249 PRO A N 1
ATOM 2017 C CA . PRO A 1 249 ? 13.152 -20.946 -16.564 1.00 88.00 249 PRO A CA 1
ATOM 2018 C C . PRO A 1 249 ? 12.809 -21.761 -17.814 1.00 88.00 249 PRO A C 1
ATOM 2020 O O . PRO A 1 249 ? 11.645 -22.076 -18.080 1.00 88.00 249 PRO A O 1
ATOM 2023 N N . LYS A 1 250 ? 13.839 -22.145 -18.574 1.00 82.62 250 LYS A N 1
ATOM 2024 C CA . LYS A 1 250 ? 13.667 -22.995 -19.756 1.00 82.62 250 LYS A CA 1
ATOM 2025 C C . LYS A 1 250 ? 13.160 -24.368 -19.323 1.00 82.62 250 LYS A C 1
ATOM 2027 O O . LYS A 1 250 ? 13.700 -24.986 -18.405 1.00 82.62 250 LYS A O 1
ATOM 2032 N N . THR A 1 251 ? 12.146 -24.876 -20.018 1.00 78.00 251 THR A N 1
ATOM 2033 C CA . THR A 1 251 ? 11.706 -26.266 -19.862 1.00 78.00 251 THR A CA 1
ATOM 2034 C C . THR A 1 251 ? 12.875 -27.182 -20.203 1.00 78.00 251 THR A C 1
ATOM 2036 O O . THR A 1 251 ? 13.377 -27.143 -21.332 1.00 78.00 251 THR A O 1
ATOM 2039 N N . LYS A 1 252 ? 13.331 -27.994 -19.241 1.00 72.88 252 LYS A N 1
ATOM 2040 C CA . LYS A 1 252 ? 14.342 -29.019 -19.513 1.00 72.88 252 LYS A CA 1
ATOM 2041 C C . LYS A 1 252 ? 13.755 -29.970 -20.551 1.00 72.88 252 LYS A C 1
ATOM 2043 O O . LYS A 1 252 ? 12.774 -30.654 -20.269 1.00 72.88 252 LYS A O 1
ATOM 2048 N N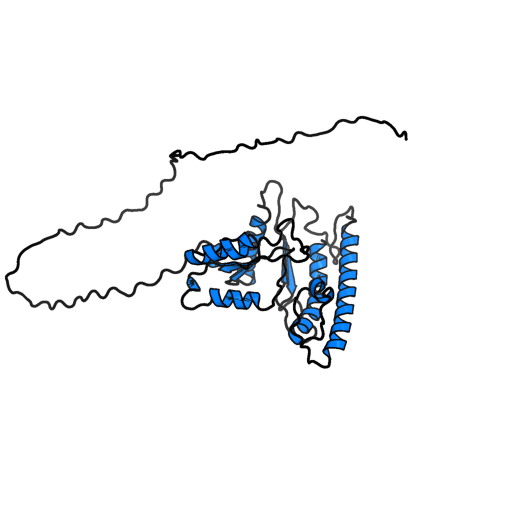 . LYS A 1 253 ? 14.324 -29.985 -21.759 1.00 69.50 253 LYS A N 1
ATOM 2049 C CA . LYS A 1 253 ? 13.983 -31.019 -22.736 1.00 69.50 253 LYS A CA 1
ATOM 2050 C C . LYS A 1 253 ? 14.402 -32.361 -22.128 1.00 69.50 253 LYS A C 1
ATOM 2052 O O . LYS A 1 253 ? 15.512 -32.428 -21.590 1.00 69.50 253 LYS A O 1
ATOM 2057 N N . PRO A 1 254 ? 13.555 -33.403 -22.171 1.00 69.12 254 PRO A N 1
ATOM 2058 C CA . PRO A 1 254 ? 14.009 -34.733 -21.799 1.00 69.12 254 PRO A CA 1
ATOM 2059 C C . PRO A 1 254 ? 15.243 -35.074 -22.650 1.00 69.12 254 PRO A C 1
ATOM 2061 O O . PRO A 1 254 ? 15.305 -34.647 -23.811 1.00 69.12 254 PRO A O 1
ATOM 2064 N N . PRO A 1 255 ? 16.242 -35.786 -22.096 1.00 72.50 255 PRO A N 1
ATOM 2065 C CA . PRO A 1 255 ? 17.385 -36.219 -22.885 1.00 72.50 255 PRO A CA 1
ATOM 2066 C C . PRO A 1 255 ? 16.856 -36.956 -24.115 1.00 72.50 255 PRO A C 1
ATOM 2068 O O . PRO A 1 255 ? 16.000 -37.838 -23.990 1.00 72.50 255 PRO A O 1
ATOM 2071 N N . SER A 1 256 ? 17.301 -36.554 -25.312 1.00 68.94 256 SER A N 1
ATOM 2072 C CA . SER A 1 256 ? 16.871 -37.236 -26.528 1.00 68.94 256 SER A CA 1
ATOM 2073 C C . SER A 1 256 ? 17.268 -38.697 -26.389 1.00 68.94 256 SER A C 1
ATOM 2075 O O . SER A 1 256 ? 18.447 -38.991 -26.187 1.00 68.94 256 SER A O 1
ATOM 2077 N N . ARG A 1 257 ? 16.302 -39.612 -26.492 1.00 63.72 257 ARG A N 1
ATOM 2078 C CA . ARG A 1 257 ? 16.586 -41.041 -26.617 1.00 63.72 257 ARG A CA 1
ATOM 2079 C C . ARG A 1 257 ? 17.213 -41.290 -27.989 1.00 63.72 257 ARG A C 1
ATOM 2081 O O . ARG A 1 257 ? 16.566 -41.795 -28.895 1.00 63.72 257 ARG A O 1
ATOM 2088 N N . THR A 1 258 ? 18.472 -40.912 -28.165 1.00 58.88 258 THR A N 1
ATOM 2089 C CA . THR A 1 258 ? 19.308 -41.506 -29.202 1.00 58.88 258 THR A CA 1
ATOM 2090 C C . THR A 1 258 ? 19.679 -42.890 -28.690 1.00 58.88 258 THR A C 1
ATOM 2092 O O . THR A 1 258 ? 20.561 -43.037 -27.846 1.00 58.88 258 THR A O 1
ATOM 2095 N N . CYS A 1 259 ? 18.943 -43.904 -29.141 1.00 56.38 259 CYS A N 1
ATOM 2096 C CA . CYS A 1 259 ? 19.370 -45.291 -29.028 1.00 56.38 259 CYS A CA 1
ATOM 2097 C C . CYS A 1 259 ? 20.688 -45.425 -29.800 1.00 56.38 259 CYS A C 1
ATOM 2099 O O . CYS A 1 259 ? 20.691 -45.536 -31.020 1.00 56.38 259 CYS A O 1
ATOM 2101 N N . ASN A 1 260 ? 21.818 -45.421 -29.090 1.00 57.88 260 ASN A N 1
ATOM 2102 C CA . ASN A 1 260 ? 23.103 -45.887 -29.623 1.00 57.88 260 ASN A CA 1
ATOM 2103 C C . ASN A 1 260 ? 23.166 -47.428 -29.623 1.00 57.88 260 ASN A C 1
ATOM 2105 O O . ASN A 1 260 ? 24.228 -48.020 -29.451 1.00 57.88 260 ASN A O 1
ATOM 2109 N N . CYS A 1 261 ? 22.026 -48.093 -29.806 1.00 49.50 261 CYS A N 1
ATOM 2110 C CA . CYS A 1 261 ? 21.924 -49.540 -29.898 1.00 49.50 261 CYS A CA 1
ATOM 2111 C C . CYS A 1 261 ? 22.176 -49.970 -31.352 1.00 49.50 261 CYS A C 1
ATOM 2113 O O . CYS A 1 261 ? 21.297 -50.483 -32.034 1.00 49.50 261 CYS A O 1
ATOM 2115 N N . TRP A 1 262 ? 23.394 -49.733 -31.837 1.00 42.25 262 TRP A N 1
ATOM 2116 C CA . TRP A 1 262 ? 23.954 -50.504 -32.945 1.00 42.25 262 TRP A CA 1
ATOM 2117 C C . TRP A 1 262 ? 25.027 -51.425 -32.360 1.00 42.25 262 TRP A C 1
ATOM 2119 O O . TRP A 1 262 ? 26.081 -50.938 -31.940 1.00 42.25 262 TRP A O 1
ATOM 2129 N N . PRO A 1 263 ? 24.781 -52.745 -32.286 1.00 44.69 263 PRO A N 1
ATOM 2130 C CA . PRO A 1 263 ? 25.835 -53.701 -31.995 1.00 44.69 263 PRO A CA 1
ATOM 2131 C C . PRO A 1 263 ? 26.910 -53.599 -33.081 1.00 44.69 263 PRO A C 1
ATOM 2133 O O . PRO A 1 263 ? 26.604 -53.539 -34.270 1.00 44.69 263 PRO A O 1
ATOM 2136 N N . LYS A 1 264 ? 28.179 -53.609 -32.672 1.00 43.81 264 LYS A N 1
ATOM 2137 C CA . LYS A 1 264 ? 29.382 -53.523 -33.521 1.00 43.81 264 LYS A CA 1
ATOM 2138 C C . LYS A 1 264 ? 29.583 -54.704 -34.495 1.00 43.81 264 LYS A C 1
ATOM 2140 O O . LYS A 1 264 ? 30.696 -54.902 -34.968 1.00 43.81 264 LYS A O 1
ATOM 2145 N N . TRP A 1 265 ? 28.552 -55.488 -34.813 1.00 43.88 265 TRP A N 1
ATOM 2146 C CA . TRP A 1 265 ? 28.713 -56.744 -35.548 1.00 43.88 265 TRP A CA 1
ATOM 2147 C C . TRP A 1 265 ? 27.623 -57.010 -36.591 1.00 43.88 265 TRP A C 1
ATOM 2149 O O . TRP A 1 265 ? 26.991 -58.058 -36.598 1.00 43.88 265 TRP A O 1
ATOM 2159 N N . CYS A 1 266 ? 27.417 -56.068 -37.511 1.00 39.00 266 CYS A N 1
ATOM 2160 C CA . CYS A 1 266 ? 26.718 -56.359 -38.763 1.00 39.00 266 CYS A CA 1
ATOM 2161 C C . CYS A 1 266 ? 27.582 -55.906 -39.944 1.00 39.00 266 CYS A C 1
ATOM 2163 O O . CYS A 1 266 ? 27.378 -54.856 -40.547 1.00 39.00 266 CYS A O 1
ATOM 2165 N N . PHE A 1 267 ? 28.622 -56.698 -40.205 1.00 39.19 267 PHE A N 1
ATOM 2166 C CA . PHE A 1 267 ? 29.318 -56.742 -41.485 1.00 39.19 267 PHE A CA 1
ATOM 2167 C C . PHE A 1 267 ? 28.537 -57.720 -42.370 1.00 39.19 267 PHE A C 1
ATOM 2169 O O . PHE A 1 267 ? 28.757 -58.924 -42.295 1.00 39.19 267 PHE A O 1
ATOM 2176 N N . CYS A 1 268 ? 27.598 -57.228 -43.177 1.00 35.03 268 CYS A N 1
ATOM 2177 C CA . CYS A 1 268 ? 27.195 -57.929 -44.393 1.00 35.03 268 CYS A CA 1
ATOM 2178 C C . CYS A 1 268 ? 26.595 -56.947 -45.401 1.00 35.03 268 CYS A C 1
ATOM 2180 O O . CYS A 1 268 ? 25.874 -56.015 -45.051 1.00 35.03 268 CYS A O 1
ATOM 2182 N N . CYS A 1 269 ? 26.998 -57.149 -46.646 1.00 36.91 269 CYS A N 1
ATOM 2183 C CA . CYS A 1 269 ? 26.803 -56.308 -47.807 1.00 36.91 269 CYS A CA 1
ATOM 2184 C C . CYS A 1 269 ? 25.335 -56.106 -48.207 1.00 36.91 269 CYS A C 1
ATOM 2186 O O . CYS A 1 269 ? 24.466 -56.913 -47.893 1.00 36.91 269 CYS A O 1
ATOM 2188 N N . CYS A 1 270 ? 25.153 -55.077 -49.044 1.00 34.94 270 CYS A N 1
ATOM 2189 C CA . CYS A 1 270 ? 24.009 -54.835 -49.928 1.00 34.94 270 CYS A CA 1
ATOM 2190 C C . CYS A 1 270 ? 22.836 -54.053 -49.320 1.00 34.94 270 CYS A C 1
ATOM 2192 O O . CYS A 1 270 ? 21.815 -54.632 -48.980 1.00 34.94 270 CYS A O 1
ATOM 2194 N N . CYS A 1 271 ? 22.945 -52.718 -49.300 1.00 33.53 271 CYS A N 1
ATOM 2195 C CA . CYS A 1 271 ? 21.934 -51.827 -49.893 1.00 33.53 271 CYS A CA 1
ATOM 2196 C C . CYS A 1 271 ? 22.471 -50.388 -50.034 1.00 33.53 271 CYS A C 1
ATOM 2198 O O . CYS A 1 271 ? 23.126 -49.837 -49.154 1.00 33.53 271 CYS A O 1
ATOM 2200 N N . PHE A 1 272 ? 22.217 -49.821 -51.206 1.00 33.22 272 PHE A N 1
ATOM 2201 C CA . PHE A 1 272 ? 22.747 -48.588 -51.775 1.00 33.22 272 PHE A CA 1
ATOM 2202 C C . PHE A 1 272 ? 22.443 -47.294 -50.986 1.00 33.22 272 PHE A C 1
ATOM 2204 O O . PHE A 1 272 ? 21.326 -47.066 -50.543 1.00 33.22 272 PHE A O 1
ATOM 2211 N N . GLY A 1 273 ? 23.422 -46.377 -50.974 1.00 32.25 273 GLY A N 1
ATOM 2212 C CA . GLY A 1 273 ? 23.196 -44.989 -51.408 1.00 32.25 273 GLY A CA 1
ATOM 2213 C C . GLY A 1 273 ? 22.631 -43.963 -50.415 1.00 32.25 273 GLY A C 1
ATOM 2214 O O . GLY A 1 273 ? 21.442 -43.675 -50.430 1.00 32.25 273 GLY A O 1
ATOM 2215 N N . ASN A 1 274 ? 23.506 -43.285 -49.657 1.00 31.91 274 ASN A N 1
ATOM 2216 C CA . ASN A 1 274 ? 23.717 -41.822 -49.755 1.00 31.91 274 ASN A CA 1
ATOM 2217 C C . ASN A 1 274 ? 24.648 -41.305 -48.641 1.00 31.91 274 ASN A C 1
ATOM 2219 O O . ASN A 1 274 ? 24.240 -41.039 -47.510 1.00 31.91 274 ASN A O 1
ATOM 2223 N N . ARG A 1 275 ? 25.921 -41.074 -48.989 1.00 33.69 275 ARG A N 1
ATOM 2224 C CA . ARG A 1 275 ? 26.846 -40.256 -48.191 1.00 33.69 275 ARG A CA 1
ATOM 2225 C C . ARG A 1 275 ? 26.391 -38.793 -48.250 1.00 33.69 275 ARG A C 1
ATOM 2227 O O . ARG A 1 275 ? 26.705 -38.093 -49.207 1.00 33.69 275 ARG A O 1
ATOM 2234 N N . LYS A 1 276 ? 25.725 -38.291 -47.206 1.00 35.25 276 LYS A N 1
ATOM 2235 C CA . LYS A 1 276 ? 25.705 -36.845 -46.929 1.00 35.25 276 LYS A CA 1
ATOM 2236 C C . LYS A 1 276 ? 26.901 -36.495 -46.050 1.00 35.25 276 LYS A C 1
ATOM 2238 O O . LYS A 1 276 ? 27.046 -36.990 -44.935 1.00 35.25 276 LYS A O 1
ATOM 2243 N N . GLN A 1 277 ? 27.782 -35.664 -46.598 1.00 34.16 277 GLN A N 1
ATOM 2244 C CA . GLN A 1 277 ? 28.965 -35.142 -45.927 1.00 34.16 277 GLN A CA 1
ATOM 2245 C C . GLN A 1 277 ? 28.590 -34.376 -44.649 1.00 34.16 277 GLN A C 1
ATOM 2247 O O . GLN A 1 277 ? 27.735 -33.490 -44.660 1.00 34.16 277 GLN A O 1
ATOM 2252 N N . LYS A 1 278 ? 29.294 -34.683 -43.554 1.00 31.45 278 LYS A N 1
ATOM 2253 C CA . LYS A 1 278 ? 29.402 -33.829 -42.366 1.00 31.45 278 LYS A CA 1
ATOM 2254 C C . LYS A 1 278 ? 30.043 -32.498 -42.777 1.00 31.45 278 LYS A C 1
ATOM 2256 O O . LYS A 1 278 ? 31.231 -32.469 -43.082 1.00 31.45 278 LYS A O 1
ATOM 2261 N N . LYS A 1 279 ? 29.294 -31.394 -42.714 1.00 30.81 279 LYS A N 1
ATOM 2262 C CA . LYS A 1 279 ? 29.896 -30.065 -42.544 1.00 30.81 279 LYS A CA 1
ATOM 2263 C C . LYS A 1 279 ? 30.165 -29.852 -41.059 1.00 30.81 279 LYS A C 1
ATOM 2265 O O . LYS A 1 279 ? 29.256 -29.868 -40.235 1.00 30.81 279 LYS A O 1
ATOM 2270 N N . THR A 1 280 ? 31.440 -29.698 -40.745 1.00 30.45 280 THR A N 1
ATOM 2271 C CA . THR A 1 280 ? 31.978 -29.314 -39.446 1.00 30.45 280 THR A CA 1
ATOM 2272 C C . THR A 1 280 ? 31.517 -27.903 -39.079 1.00 30.45 280 THR A C 1
ATOM 2274 O O . THR A 1 280 ? 31.739 -26.936 -39.807 1.00 30.45 280 THR A O 1
ATOM 2277 N N . THR A 1 281 ? 30.861 -27.776 -37.930 1.00 31.89 281 THR A N 1
ATOM 2278 C CA . THR A 1 281 ? 30.583 -26.502 -37.267 1.00 31.89 281 THR A CA 1
ATOM 2279 C C . THR A 1 281 ? 31.890 -25.942 -36.703 1.00 31.89 281 THR A C 1
ATOM 2281 O O . THR A 1 281 ? 32.467 -26.505 -35.777 1.00 31.89 281 THR A O 1
ATOM 2284 N N . LYS A 1 282 ? 32.372 -24.826 -37.262 1.00 32.16 282 LYS A N 1
ATOM 2285 C CA . LYS A 1 282 ? 33.381 -23.972 -36.614 1.00 32.16 282 LYS A CA 1
ATOM 2286 C C . LYS A 1 282 ? 32.693 -23.090 -35.558 1.00 32.16 282 LYS A C 1
ATOM 2288 O O . LYS A 1 282 ? 31.593 -22.605 -35.833 1.00 32.16 282 LYS A O 1
ATOM 2293 N N . PRO A 1 283 ? 33.316 -22.828 -34.395 1.00 33.16 283 PRO A N 1
ATOM 2294 C CA . PRO A 1 283 ? 32.775 -21.895 -33.416 1.00 33.16 283 PRO A CA 1
ATOM 2295 C C . PRO A 1 283 ? 32.971 -20.468 -33.943 1.00 33.16 283 PRO A C 1
ATOM 2297 O O . PRO A 1 283 ? 34.071 -20.108 -34.362 1.00 33.16 283 PRO A O 1
ATOM 2300 N N . LYS A 1 284 ? 31.911 -19.651 -33.961 1.00 30.62 284 LYS A N 1
ATOM 2301 C CA . LYS A 1 284 ? 32.046 -18.211 -34.211 1.00 30.62 284 LYS A CA 1
ATOM 2302 C C . LYS A 1 284 ? 32.059 -17.472 -32.883 1.00 30.62 284 LYS A C 1
ATOM 2304 O O . LYS A 1 284 ? 31.056 -17.376 -32.186 1.00 30.62 284 LYS A O 1
ATOM 2309 N N . THR A 1 285 ? 33.258 -17.000 -32.596 1.00 31.44 285 THR A N 1
ATOM 2310 C CA . THR A 1 285 ? 33.681 -16.011 -31.619 1.00 31.44 285 THR A CA 1
ATOM 2311 C C . THR A 1 285 ? 32.748 -14.805 -31.559 1.00 31.44 285 THR A C 1
ATOM 2313 O O . THR A 1 285 ? 32.273 -14.315 -32.587 1.00 31.44 285 THR A O 1
ATOM 2316 N N . GLU A 1 286 ? 32.559 -14.304 -30.340 1.00 39.84 286 GLU A N 1
ATOM 2317 C CA . GLU A 1 286 ? 32.004 -12.991 -30.037 1.00 39.84 286 GLU A CA 1
ATOM 2318 C C . GLU A 1 286 ? 32.623 -11.905 -30.927 1.00 39.84 286 GLU A C 1
ATOM 2320 O O . GLU A 1 286 ? 33.841 -11.727 -30.974 1.00 39.84 286 GLU A O 1
ATOM 2325 N N . LYS A 1 287 ? 31.774 -11.120 -31.591 1.00 31.02 287 LYS A N 1
ATOM 2326 C CA . LYS A 1 287 ? 32.131 -9.770 -32.023 1.00 31.02 287 LYS A CA 1
ATOM 2327 C C . LYS A 1 287 ? 31.006 -8.823 -31.642 1.00 31.02 287 LYS A C 1
ATOM 2329 O O . LYS A 1 287 ? 29.981 -8.749 -32.312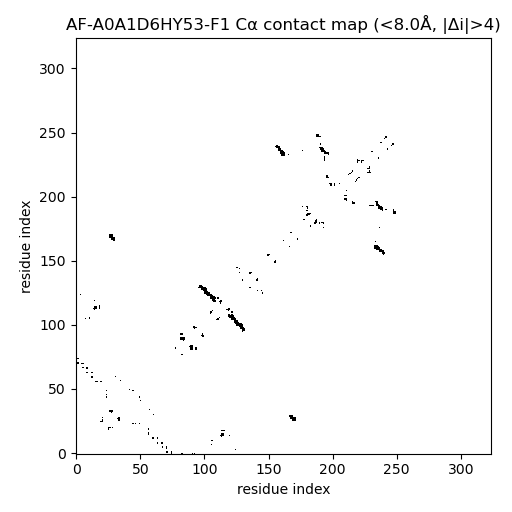 1.00 31.02 287 LYS A O 1
ATOM 2334 N N . LYS A 1 288 ? 31.254 -8.057 -30.576 1.00 37.44 288 LYS A N 1
ATOM 2335 C CA . LYS A 1 288 ? 30.713 -6.705 -30.412 1.00 37.44 288 LYS A CA 1
ATOM 2336 C C . LYS A 1 288 ? 30.861 -5.956 -31.740 1.00 37.44 288 LYS A C 1
ATOM 2338 O O . LYS A 1 288 ? 31.980 -5.845 -32.236 1.00 37.44 288 LYS A O 1
ATOM 2343 N N . LYS A 1 289 ? 29.771 -5.379 -32.244 1.00 32.41 289 LYS A N 1
ATOM 2344 C CA . LYS A 1 289 ? 29.785 -4.044 -32.852 1.00 32.41 289 LYS A CA 1
ATOM 2345 C C . LYS A 1 289 ? 28.393 -3.423 -32.760 1.00 32.41 289 LYS A C 1
ATOM 2347 O O . LYS A 1 289 ? 27.432 -3.877 -33.368 1.00 32.41 289 LYS A O 1
ATOM 2352 N N . LEU A 1 290 ? 28.355 -2.405 -31.912 1.00 30.56 290 LEU A N 1
ATOM 2353 C CA . LEU A 1 290 ? 27.395 -1.319 -31.862 1.00 30.56 290 LEU A CA 1
ATOM 2354 C C . LEU A 1 290 ? 27.297 -0.649 -33.248 1.00 30.56 290 LEU A C 1
ATOM 2356 O O . LEU A 1 290 ? 28.313 -0.556 -33.937 1.00 30.56 290 LEU A O 1
ATOM 2360 N N . LEU A 1 291 ? 26.115 -0.092 -33.531 1.00 29.45 291 LEU A N 1
ATOM 2361 C CA . LEU A 1 291 ? 25.827 0.963 -34.514 1.00 29.45 291 LEU A CA 1
ATOM 2362 C C . LEU A 1 291 ? 25.857 0.534 -35.989 1.00 29.45 291 LEU A C 1
ATOM 2364 O O . LEU A 1 291 ? 26.911 0.333 -36.570 1.00 29.45 291 LEU A O 1
ATOM 2368 N N . PHE A 1 292 ? 24.683 0.468 -36.617 1.00 28.06 292 PHE A N 1
ATOM 2369 C CA . PHE A 1 292 ? 24.220 1.548 -37.495 1.00 28.06 292 PHE A CA 1
ATOM 2370 C C . PHE A 1 292 ? 22.721 1.368 -37.760 1.00 28.06 292 PHE A C 1
ATOM 2372 O O . PHE A 1 292 ? 22.273 0.356 -38.293 1.00 28.06 292 PHE A O 1
ATOM 2379 N N . PHE A 1 293 ? 21.957 2.370 -37.332 1.00 32.81 293 PHE A N 1
ATOM 2380 C CA . PHE A 1 293 ? 20.567 2.586 -37.696 1.00 32.81 293 PHE A CA 1
ATOM 2381 C C . PHE A 1 293 ? 20.419 2.579 -39.223 1.00 32.81 293 PHE A C 1
ATOM 2383 O O . PHE A 1 293 ? 21.065 3.374 -39.906 1.00 32.81 293 PHE A O 1
ATOM 2390 N N . LYS A 1 294 ? 19.512 1.755 -39.749 1.00 27.39 294 LYS A N 1
ATOM 2391 C CA . LYS A 1 294 ? 18.837 2.053 -41.011 1.00 27.39 294 LYS A CA 1
ATOM 2392 C C . LYS A 1 294 ? 17.336 1.933 -40.787 1.00 27.39 294 LYS A C 1
ATOM 2394 O O . LYS A 1 294 ? 16.815 0.874 -40.462 1.00 27.39 294 LYS A O 1
ATOM 2399 N N . LYS A 1 295 ? 16.719 3.106 -40.854 1.00 27.80 295 LYS A N 1
ATOM 2400 C CA . LYS A 1 295 ? 15.297 3.412 -40.805 1.00 27.80 295 LYS A CA 1
ATOM 2401 C C . LYS A 1 295 ? 14.703 2.936 -42.134 1.00 27.80 295 LYS A C 1
ATOM 2403 O O . LYS A 1 295 ? 15.147 3.416 -43.172 1.00 27.80 295 LYS A O 1
ATOM 2408 N N . GLU A 1 296 ? 13.763 2.000 -42.104 1.00 28.19 296 GLU A N 1
ATOM 2409 C CA . GLU A 1 296 ? 12.852 1.778 -43.230 1.00 28.19 296 GLU A CA 1
ATOM 2410 C C . GLU A 1 296 ? 11.502 2.385 -42.863 1.00 28.19 296 GLU A C 1
ATOM 2412 O O . GLU A 1 296 ? 10.947 2.139 -41.791 1.00 28.19 296 GLU A O 1
ATOM 2417 N N . GLU A 1 297 ? 11.064 3.282 -43.739 1.00 31.00 297 GLU A N 1
ATOM 2418 C CA . GLU A 1 297 ? 9.812 4.011 -43.684 1.00 31.00 297 GLU A CA 1
ATOM 2419 C C . GLU A 1 297 ? 8.640 3.044 -43.834 1.00 31.00 297 GLU A C 1
ATOM 2421 O O . GLU A 1 297 ? 8.600 2.244 -44.766 1.00 31.00 297 GLU A O 1
ATOM 2426 N N . ASN A 1 298 ? 7.651 3.158 -42.951 1.00 28.09 298 ASN A N 1
ATOM 2427 C CA . ASN A 1 298 ? 6.296 2.775 -43.305 1.00 28.09 298 ASN A CA 1
ATOM 2428 C C . ASN A 1 298 ? 5.302 3.759 -42.691 1.00 28.09 298 ASN A C 1
ATOM 2430 O O . ASN A 1 298 ? 5.401 4.141 -41.525 1.00 28.09 298 ASN A O 1
ATOM 2434 N N . GLN A 1 299 ? 4.410 4.213 -43.563 1.00 27.91 299 GLN A N 1
ATOM 2435 C CA . GLN A 1 299 ? 3.491 5.331 -43.419 1.00 27.91 299 GLN A CA 1
ATOM 2436 C C . GLN A 1 299 ? 2.402 5.041 -42.377 1.00 27.91 299 GLN A C 1
ATOM 2438 O O . GLN A 1 299 ? 1.779 3.981 -42.393 1.00 27.91 299 GLN A O 1
ATOM 2443 N N . SER A 1 300 ? 2.133 6.010 -41.505 1.00 32.53 300 SER A N 1
ATOM 2444 C CA . SER A 1 300 ? 0.973 6.042 -40.609 1.00 32.53 300 SER A CA 1
ATOM 2445 C C . SER A 1 300 ? -0.043 7.087 -41.095 1.00 32.53 300 SER A C 1
ATOM 2447 O O . SER A 1 300 ? 0.368 8.175 -41.509 1.00 32.53 300 SER A O 1
ATOM 2449 N N . PRO A 1 301 ? -1.364 6.814 -41.051 1.00 30.78 301 PRO A N 1
ATOM 2450 C CA . PRO A 1 301 ? -2.368 7.816 -41.370 1.00 30.78 301 PRO A CA 1
ATOM 2451 C C . PRO A 1 301 ? -2.780 8.641 -40.138 1.00 30.78 301 PRO A C 1
ATOM 2453 O O . PRO A 1 301 ? -3.010 8.104 -39.060 1.00 30.78 301 PRO A O 1
ATOM 2456 N N . ALA A 1 302 ? -2.936 9.943 -40.394 1.00 29.70 302 ALA A N 1
ATOM 2457 C CA . ALA A 1 302 ? -3.936 10.871 -39.857 1.00 29.70 302 ALA A CA 1
ATOM 2458 C C . ALA A 1 302 ? -3.978 11.181 -38.340 1.00 29.70 302 ALA A C 1
ATOM 2460 O O . ALA A 1 302 ? -4.523 10.431 -37.538 1.00 29.70 302 ALA A O 1
ATOM 2461 N N . TYR A 1 303 ? -3.478 12.377 -38.005 1.00 29.39 303 TYR A N 1
ATOM 2462 C CA . TYR A 1 303 ? -4.159 13.520 -37.358 1.00 29.39 303 TYR A CA 1
ATOM 2463 C C . TYR A 1 303 ? -3.162 14.271 -36.468 1.00 29.39 303 TYR A C 1
ATOM 2465 O O . TYR A 1 303 ? -2.828 13.853 -35.364 1.00 29.39 303 TYR A O 1
ATOM 2473 N N . ALA A 1 304 ? -2.659 15.386 -36.998 1.00 30.44 304 ALA A N 1
ATOM 2474 C CA . ALA A 1 304 ? -1.786 16.310 -36.295 1.00 30.44 304 ALA A CA 1
ATOM 2475 C C . ALA A 1 304 ? -2.611 17.187 -35.342 1.00 30.44 304 ALA A C 1
ATOM 2477 O O . ALA A 1 304 ? -3.520 17.892 -35.778 1.00 30.44 304 ALA A O 1
ATOM 2478 N N . LEU A 1 305 ? -2.263 17.171 -34.057 1.00 34.97 305 LEU A N 1
ATOM 2479 C CA . LEU A 1 305 ? -2.563 18.251 -33.121 1.00 34.97 305 LEU A CA 1
ATOM 2480 C C . LEU A 1 305 ? -1.218 18.838 -32.698 1.00 34.97 305 LEU A C 1
ATOM 2482 O O . LEU A 1 305 ? -0.367 18.121 -32.173 1.00 34.97 305 LEU A O 1
ATOM 2486 N N . GLY A 1 306 ? -1.016 20.108 -33.046 1.00 29.80 306 GLY A N 1
ATOM 2487 C CA . GLY A 1 306 ? 0.220 20.847 -32.827 1.00 29.80 306 GLY A CA 1
ATOM 2488 C C . GLY A 1 306 ? 0.516 21.091 -31.350 1.00 29.80 306 GLY A C 1
ATOM 2489 O O . GLY A 1 306 ? -0.386 21.210 -30.521 1.00 29.80 306 GLY A O 1
ATOM 2490 N N . GLU A 1 307 ? 1.810 21.157 -31.061 1.00 29.05 307 GLU A N 1
ATOM 2491 C CA . GLU A 1 307 ? 2.395 21.569 -29.791 1.00 29.05 307 GLU A CA 1
ATOM 2492 C C . GLU A 1 307 ? 2.051 23.042 -29.511 1.00 29.05 307 GLU A C 1
ATOM 2494 O O . GLU A 1 307 ? 2.104 23.880 -30.412 1.00 29.05 307 GLU A O 1
ATOM 2499 N N . ILE A 1 308 ? 1.686 23.358 -28.268 1.00 32.91 308 ILE A N 1
ATOM 2500 C CA . ILE A 1 308 ? 1.560 24.736 -27.785 1.00 32.91 308 ILE A CA 1
ATOM 2501 C C . ILE A 1 308 ? 2.675 24.939 -26.760 1.00 32.91 308 ILE A C 1
ATOM 2503 O O . ILE A 1 308 ? 2.669 24.299 -25.708 1.00 32.91 308 ILE A O 1
ATOM 2507 N N . ASP A 1 309 ? 3.625 25.809 -27.101 1.00 30.28 309 ASP A N 1
ATOM 2508 C CA . ASP A 1 309 ? 4.662 26.325 -26.209 1.00 30.28 309 ASP A CA 1
ATOM 2509 C C . ASP A 1 309 ? 4.068 27.330 -25.205 1.00 30.28 309 ASP A C 1
ATOM 2511 O O . ASP A 1 309 ? 3.315 28.235 -25.571 1.00 30.28 309 ASP A O 1
ATOM 2515 N N . GLU A 1 310 ? 4.444 27.191 -23.932 1.00 32.50 310 GLU A N 1
ATOM 2516 C CA . GLU A 1 310 ? 4.211 28.184 -22.879 1.00 32.50 310 GLU A CA 1
ATOM 2517 C C . GLU A 1 310 ? 5.281 29.289 -22.938 1.00 32.50 310 GLU A C 1
ATOM 2519 O O . GLU A 1 310 ? 6.476 29.020 -22.808 1.00 32.50 310 GLU A O 1
ATOM 2524 N N . ALA A 1 311 ? 4.850 30.550 -23.037 1.00 29.67 311 ALA A N 1
ATOM 2525 C CA . ALA A 1 311 ? 5.670 31.726 -22.749 1.00 29.67 311 ALA A CA 1
ATOM 2526 C C . ALA A 1 311 ? 5.006 32.576 -21.644 1.00 29.67 311 ALA A C 1
ATOM 2528 O O . ALA A 1 311 ? 3.825 32.910 -21.718 1.00 29.67 311 ALA A O 1
ATOM 2529 N N . ALA A 1 312 ? 5.783 32.886 -20.602 1.00 31.02 312 ALA A N 1
ATOM 2530 C CA . ALA A 1 312 ? 5.468 33.735 -19.439 1.00 31.02 312 ALA A CA 1
ATOM 2531 C C . ALA A 1 312 ? 5.565 35.253 -19.762 1.00 31.02 312 ALA A C 1
ATOM 2533 O O . ALA A 1 312 ? 5.910 35.591 -20.891 1.00 31.02 312 ALA A O 1
ATOM 2534 N N . PRO A 1 313 ? 5.521 36.182 -18.776 1.00 35.75 313 PRO A N 1
ATOM 2535 C CA . PRO A 1 313 ? 4.574 36.424 -17.681 1.00 35.75 313 PRO A CA 1
ATOM 2536 C C . PRO A 1 313 ? 3.778 37.744 -17.887 1.00 35.75 313 PRO A C 1
ATOM 2538 O O . PRO A 1 313 ? 4.183 38.629 -18.637 1.00 35.75 313 PRO A O 1
ATOM 2541 N N . GLY A 1 314 ? 2.639 37.884 -17.201 1.00 29.89 314 GLY A N 1
ATOM 2542 C CA . GLY A 1 314 ? 1.718 39.020 -17.340 1.00 29.89 314 GLY A CA 1
ATOM 2543 C C . GLY A 1 314 ? 2.204 40.327 -16.703 1.00 29.89 314 GLY A C 1
ATOM 2544 O O . GLY A 1 314 ? 2.635 40.345 -15.551 1.00 29.89 314 GLY A O 1
ATOM 2545 N N . ALA A 1 315 ? 2.072 41.410 -17.471 1.00 28.91 315 ALA A N 1
ATOM 2546 C CA . ALA A 1 315 ? 2.094 42.792 -17.013 1.00 28.91 315 ALA A CA 1
ATOM 2547 C C . ALA A 1 315 ? 0.688 43.235 -16.563 1.00 28.91 315 ALA A C 1
ATOM 2549 O O . ALA A 1 315 ? -0.328 42.765 -17.078 1.00 28.91 315 ALA A O 1
ATOM 2550 N N . GLU A 1 316 ? 0.679 44.131 -15.583 1.00 30.89 316 GLU A N 1
ATOM 2551 C CA . GLU A 1 316 ? -0.464 44.767 -14.931 1.00 30.89 316 GLU A CA 1
ATOM 2552 C C . GLU A 1 316 ? -1.432 45.443 -15.915 1.00 30.89 316 GLU A C 1
ATOM 2554 O O . GLU A 1 316 ? -1.003 46.049 -16.896 1.00 30.89 316 GLU A O 1
ATOM 2559 N N . ASN A 1 317 ? -2.735 45.421 -15.606 1.00 30.69 317 ASN A N 1
ATOM 2560 C CA . ASN A 1 317 ? -3.583 46.582 -15.866 1.00 30.69 317 ASN A CA 1
ATOM 2561 C C . ASN A 1 317 ? -4.830 46.630 -14.974 1.00 30.69 317 ASN A C 1
ATOM 2563 O O . ASN A 1 317 ? -5.489 45.629 -14.692 1.00 30.69 317 ASN A O 1
ATOM 2567 N N . GLU A 1 318 ? -5.092 47.849 -14.519 1.00 31.80 318 GLU A N 1
ATOM 2568 C CA . GLU A 1 318 ? -6.107 48.286 -13.574 1.00 31.80 318 GLU A CA 1
ATOM 2569 C C . GLU A 1 318 ? -7.558 48.234 -14.099 1.00 31.80 318 GLU A C 1
ATOM 2571 O O . GLU A 1 318 ? -7.824 48.399 -15.284 1.00 31.80 318 GLU A O 1
ATOM 2576 N N . LYS A 1 319 ? -8.479 48.115 -13.128 1.00 32.53 319 LYS A N 1
ATOM 2577 C CA . LYS A 1 319 ? -9.799 48.774 -12.979 1.00 32.53 319 LYS A CA 1
ATOM 2578 C C . LYS A 1 319 ? -10.757 48.880 -14.179 1.00 32.53 319 LYS A C 1
ATOM 2580 O O . LYS A 1 319 ? -10.568 49.688 -15.076 1.00 32.53 319 LYS A O 1
ATOM 2585 N N . ALA A 1 320 ? -11.932 48.276 -13.998 1.00 30.38 320 ALA A N 1
ATOM 2586 C CA . ALA A 1 320 ? -13.284 48.873 -14.076 1.00 30.38 320 ALA A CA 1
ATOM 2587 C C . ALA A 1 320 ? -14.279 47.710 -13.877 1.00 30.38 320 ALA A C 1
ATOM 2589 O O . ALA A 1 320 ? -14.022 46.617 -14.358 1.00 30.38 320 ALA A O 1
ATOM 2590 N N . GLY A 1 321 ? -15.407 47.762 -13.181 1.00 27.95 321 GLY A N 1
ATOM 2591 C CA . GLY A 1 321 ? -16.244 48.824 -12.649 1.00 27.95 321 GLY A CA 1
ATOM 2592 C C . GLY A 1 321 ? -17.631 48.180 -12.506 1.00 27.95 321 GLY A C 1
ATOM 2593 O O . GLY A 1 321 ? -18.137 47.591 -13.455 1.00 27.95 321 GLY A O 1
ATOM 2594 N N . ILE A 1 322 ? -18.198 48.215 -11.302 1.00 31.94 322 ILE A N 1
ATOM 2595 C CA . ILE A 1 322 ? -19.595 47.859 -11.004 1.00 31.94 322 ILE A CA 1
ATOM 2596 C C . ILE A 1 322 ? -20.510 48.801 -11.793 1.00 31.94 322 ILE A C 1
ATOM 2598 O O . ILE A 1 322 ? -20.244 49.990 -11.693 1.00 31.94 322 ILE A O 1
ATOM 2602 N N . VAL A 1 323 ? -21.573 48.316 -12.458 1.00 32.94 323 VAL A N 1
ATOM 2603 C CA . VAL A 1 323 ? -22.940 48.904 -12.459 1.00 32.94 323 VAL A CA 1
ATOM 2604 C C . VAL A 1 323 ? -23.964 47.871 -12.987 1.00 32.94 323 VAL A C 1
ATOM 2606 O O . VAL A 1 323 ? -23.811 47.380 -14.101 1.00 32.94 323 VAL A O 1
ATOM 2609 N N . ASN A 1 324 ? -25.012 47.675 -12.168 1.00 38.03 324 ASN A N 1
ATOM 2610 C CA . ASN A 1 324 ? -26.358 47.088 -12.352 1.00 38.03 324 ASN A CA 1
ATOM 2611 C C . ASN A 1 324 ? -26.531 45.611 -12.717 1.00 38.03 324 ASN A C 1
ATOM 2613 O O . ASN A 1 324 ? -26.410 45.248 -13.906 1.00 38.03 324 ASN A O 1
#